Protein AF-A0A3S4J4W9-F1 (afdb_monomer_lite)

Secondary structure (DSSP, 8-state):
-HHHHHHHHS-S-GGGGTT-EE--SSSS--EEGGGTEE--BTTBSS-SHHHHHHHHHHHTT-SS--HHHHHHHHT--EEEETTEEEE-S-HHHHHHHHHTTTT-HHHHHHHHHHHIIIIIHHHHHHHHTTT---HHHHHHHHHHHHHH-SSSSTTSHHHHHHTS---SSHHHHHHHHHHHHTTTTTSTTSS-TTHHHHHHHHHHHHHHHT--S-SS-HHHHHHHH-S---

InterPro domains:
  IPR000400 Glycoside hydrolase, family 46 [PF01374] (2-40)
  IPR000400 Glycoside hydrolase, family 46 [PF01374] (94-215)
  IPR000400 Glycoside hydrolase, family 46 [PIRSF036551] (1-230)
  IPR000400 Glycoside hydrolase, family 46 [PS60000] (8-48)
  IPR023099 Glycoside hydrolase, family 46, N-terminal [G3DSA:3.30.386.10] (1-118)
  IPR023346 Lysozyme-like domain superfamily [SSF53955] (1-230)

Foldseek 3Di:
DQLLCCLVPVGSPLLLFLLPWDDPVLQQDIQGHSLGFGLGGPLGLQTLLLQLLQQLLVLVPDPRGGSVSSCVVLVFDFDDDPNGTGGPDDRVVNSVSSSVCSPPPSSVVSVVVSLCVFAQVLLCVLCVVLVHDFPLSSVLRSSQCSLQNCDDDCSGSVNLLVQQDRDSPPLSSLVSSLVSNCVPCCHSVSHPPPSSVLSSQLSNQCSVVVCRNVPPCPVSSCVSSPDDGD

Radius of gyration: 17.6 Å; chains: 1; bounding box: 46×38×47 Å

Structure (mmCIF, N/CA/C/O backbone):
data_AF-A0A3S4J4W9-F1
#
_entry.id   AF-A0A3S4J4W9-F1
#
loop_
_atom_site.group_PDB
_atom_site.id
_atom_site.type_symbol
_atom_site.label_atom_id
_atom_site.label_alt_id
_atom_site.label_comp_id
_atom_site.label_asym_id
_atom_site.label_entity_id
_atom_site.label_seq_id
_atom_site.pdbx_PDB_ins_code
_atom_site.Cartn_x
_atom_site.Cartn_y
_atom_site.Cartn_z
_atom_site.occupancy
_atom_site.B_iso_or_equiv
_atom_site.auth_seq_id
_atom_site.auth_comp_id
_atom_site.auth_asym_id
_atom_site.auth_atom_id
_atom_site.pdbx_PDB_model_num
ATOM 1 N N . MET A 1 1 ? -9.216 -3.077 -0.789 1.00 97.81 1 MET A N 1
ATOM 2 C CA . MET A 1 1 ? -8.706 -2.287 -1.932 1.00 97.81 1 MET A CA 1
ATOM 3 C C . MET A 1 1 ? -9.451 -0.983 -2.174 1.00 97.81 1 MET A C 1
ATOM 5 O O . MET A 1 1 ? -8.777 0.028 -2.124 1.00 97.81 1 MET A O 1
ATOM 9 N N . LYS A 1 2 ? -10.787 -0.936 -2.352 1.00 98.50 2 LYS A N 1
ATOM 10 C CA . LYS A 1 2 ? -11.533 0.338 -2.555 1.00 98.50 2 LYS A CA 1
ATOM 11 C C . LYS A 1 2 ? -11.109 1.469 -1.587 1.00 98.50 2 LYS A C 1
ATOM 13 O O . LYS A 1 2 ? -10.749 2.551 -2.027 1.00 98.50 2 LYS A O 1
ATOM 18 N N . LEU A 1 3 ? -11.073 1.179 -0.281 1.00 98.56 3 LEU A N 1
ATOM 19 C CA . LEU A 1 3 ? -10.669 2.129 0.772 1.00 98.56 3 LEU A CA 1
ATOM 20 C C . LEU A 1 3 ? -9.207 2.592 0.680 1.00 98.56 3 LEU A C 1
ATOM 22 O O . LEU A 1 3 ? -8.920 3.726 1.038 1.00 98.56 3 LEU A O 1
ATOM 26 N N . VAL A 1 4 ? -8.305 1.720 0.218 1.00 97.50 4 VAL A N 1
ATOM 27 C CA . VAL A 1 4 ? -6.881 2.035 0.007 1.00 97.50 4 VAL A CA 1
ATOM 28 C C . VAL A 1 4 ? -6.716 2.894 -1.241 1.00 97.50 4 VAL A C 1
ATOM 30 O O . VAL A 1 4 ? -5.942 3.832 -1.235 1.00 97.50 4 VAL A O 1
ATOM 33 N N . ASN A 1 5 ? -7.476 2.613 -2.299 1.00 97.62 5 ASN A N 1
ATOM 34 C CA . ASN A 1 5 ? -7.320 3.295 -3.578 1.00 97.62 5 ASN A CA 1
ATOM 35 C C . ASN A 1 5 ? -7.876 4.724 -3.573 1.00 97.62 5 ASN A C 1
ATOM 37 O O . ASN A 1 5 ? -7.350 5.571 -4.284 1.00 97.62 5 ASN A O 1
ATOM 41 N N . LYS A 1 6 ? -8.905 5.012 -2.759 1.00 97.94 6 LYS A N 1
ATOM 42 C CA . LYS A 1 6 ? -9.440 6.375 -2.616 1.00 97.94 6 LYS A CA 1
ATOM 43 C C . LYS A 1 6 ? -8.337 7.395 -2.299 1.00 97.94 6 LYS A C 1
ATOM 45 O O . LYS A 1 6 ? -8.233 8.343 -3.055 1.00 97.94 6 LYS A O 1
ATOM 50 N N . PRO A 1 7 ? -7.522 7.243 -1.243 1.00 95.75 7 PRO A N 1
ATOM 51 C CA . PRO A 1 7 ? -6.454 8.191 -0.925 1.00 95.75 7 PRO A CA 1
ATOM 52 C C . PRO A 1 7 ? -5.224 8.120 -1.840 1.00 95.75 7 PRO A C 1
ATOM 54 O O . PRO A 1 7 ? -4.445 9.062 -1.823 1.00 95.75 7 PRO A O 1
ATOM 57 N N . GLU A 1 8 ? -5.049 7.049 -2.617 1.00 92.31 8 GLU A N 1
ATOM 58 C CA . GLU A 1 8 ? -3.934 6.924 -3.571 1.00 92.31 8 GLU A CA 1
ATOM 59 C C . GLU A 1 8 ? -4.241 7.557 -4.935 1.00 92.31 8 GLU A C 1
ATOM 61 O O . GLU A 1 8 ? -3.336 8.032 -5.605 1.00 92.31 8 GLU A O 1
ATOM 66 N N . GLN A 1 9 ? -5.499 7.497 -5.384 1.00 92.44 9 GLN A N 1
ATOM 67 C CA . GLN A 1 9 ? -5.871 7.719 -6.792 1.00 92.44 9 GLN A CA 1
ATOM 68 C C . GLN A 1 9 ? -7.210 8.454 -6.971 1.00 92.44 9 GLN A C 1
ATOM 70 O O . GLN A 1 9 ? -7.801 8.427 -8.050 1.00 92.44 9 GLN A O 1
ATOM 75 N N . ASP A 1 10 ? -7.767 8.991 -5.885 1.00 95.88 10 ASP A N 1
ATOM 76 C CA . ASP A 1 10 ? -9.100 9.602 -5.820 1.00 95.88 10 ASP A CA 1
ATOM 77 C C . ASP A 1 10 ? -10.230 8.754 -6.444 1.00 95.88 10 ASP A C 1
ATOM 79 O O . ASP A 1 10 ? -11.212 9.249 -6.994 1.00 95.88 10 ASP A O 1
ATOM 83 N N . SER A 1 11 ? -10.101 7.426 -6.374 1.00 96.06 11 SER A N 1
ATOM 84 C CA . SER A 1 11 ? -10.982 6.493 -7.080 1.00 96.06 11 SER A CA 1
ATOM 85 C C . SER A 1 11 ? -11.202 5.206 -6.294 1.00 96.06 11 SER A C 1
ATOM 87 O O . SER A 1 11 ? -10.330 4.750 -5.556 1.00 96.06 11 SER A O 1
ATOM 89 N N . LEU A 1 12 ? -12.360 4.567 -6.476 1.00 97.69 12 LEU A N 1
ATOM 90 C CA . LEU A 1 12 ? -12.638 3.232 -5.925 1.00 97.69 12 LEU A CA 1
ATOM 91 C C . LEU A 1 12 ? -12.336 2.101 -6.922 1.00 97.69 12 LEU A C 1
ATOM 93 O O . LEU A 1 12 ? -12.319 0.929 -6.535 1.00 97.69 12 LEU A O 1
ATOM 97 N N . GLU A 1 13 ? -12.068 2.440 -8.184 1.00 97.31 13 GLU A N 1
ATOM 98 C CA . GLU A 1 13 ? -11.849 1.521 -9.311 1.00 97.31 13 GLU A CA 1
ATOM 99 C C . GLU A 1 13 ? -10.407 0.983 -9.328 1.00 97.31 13 GLU A C 1
ATOM 101 O O . GLU A 1 13 ? -9.686 1.088 -10.319 1.00 97.31 13 GLU A O 1
ATOM 106 N N . TRP A 1 14 ? -9.973 0.408 -8.207 1.00 97.81 14 TRP A N 1
ATOM 107 C CA . TRP A 1 14 ? -8.579 0.032 -7.937 1.00 97.81 14 TRP A CA 1
ATOM 108 C C . TRP A 1 14 ? -7.947 -0.895 -8.991 1.00 97.81 14 TRP A C 1
ATOM 110 O O . TRP A 1 14 ? -6.740 -0.868 -9.213 1.00 97.81 14 TRP A O 1
ATOM 120 N N . THR A 1 15 ? -8.749 -1.687 -9.704 1.00 97.56 15 THR A N 1
ATOM 121 C CA . THR A 1 15 ? -8.267 -2.577 -10.769 1.00 97.56 15 THR A CA 1
ATOM 122 C C . THR A 1 15 ? -7.758 -1.835 -12.007 1.00 97.56 15 THR A C 1
ATOM 124 O O . THR A 1 15 ? -7.144 -2.466 -12.865 1.00 97.56 15 THR A O 1
ATOM 127 N N . LYS A 1 16 ? -7.997 -0.524 -12.140 1.00 97.81 16 LYS A N 1
ATOM 128 C CA . LYS A 1 16 ? -7.483 0.304 -13.249 1.00 97.81 16 LYS A CA 1
ATOM 129 C C . LYS A 1 16 ? -6.041 0.778 -13.045 1.00 97.81 16 LYS A C 1
ATOM 131 O O . LYS A 1 16 ? -5.483 1.378 -13.953 1.00 97.81 16 LYS A O 1
ATOM 136 N N . PHE A 1 17 ? -5.446 0.483 -11.889 1.00 98.12 17 PHE A N 1
ATOM 137 C CA . PHE A 1 17 ? -4.169 1.058 -11.464 1.00 98.12 17 PHE A CA 1
ATOM 138 C C . PHE A 1 17 ? -3.036 0.028 -11.363 1.00 98.12 17 PHE A C 1
ATOM 140 O O . PHE A 1 17 ? -2.025 0.296 -10.729 1.00 98.12 17 PHE A O 1
ATOM 147 N N . TYR A 1 18 ? -3.148 -1.141 -12.003 1.00 98.56 18 TYR A N 1
ATOM 148 C CA . TYR A 1 18 ? -2.018 -2.078 -12.092 1.00 98.56 18 TYR A CA 1
ATOM 149 C C . TYR A 1 18 ? -0.855 -1.491 -12.903 1.00 98.56 18 TYR A C 1
ATOM 151 O O . TYR A 1 18 ? 0.299 -1.713 -12.564 1.00 98.56 18 TYR A O 1
ATOM 159 N N . GLY A 1 19 ? -1.141 -0.744 -13.966 1.00 98.38 19 GLY A N 1
ATOM 160 C CA . GLY A 1 19 ? -0.146 -0.044 -14.783 1.00 98.38 19 GLY A CA 1
ATOM 161 C C . GLY A 1 19 ? 0.089 1.407 -14.360 1.00 98.38 19 GLY A C 1
ATOM 162 O O . GLY A 1 19 ? 0.693 2.152 -15.124 1.00 98.38 19 GLY A O 1
ATOM 163 N N . TYR A 1 20 ? -0.415 1.840 -13.198 1.00 98.44 20 TYR A N 1
ATOM 164 C CA . TYR A 1 20 ? -0.164 3.200 -12.718 1.00 98.44 20 TYR A CA 1
ATOM 165 C C . TYR A 1 20 ? 1.340 3.428 -12.537 1.00 98.44 20 TYR A C 1
ATOM 167 O O . TYR A 1 20 ? 2.039 2.552 -12.023 1.00 98.44 20 TYR A O 1
ATOM 175 N N . CYS A 1 21 ? 1.819 4.589 -12.974 1.00 98.44 21 CYS A N 1
ATOM 176 C CA . CYS A 1 21 ? 3.194 5.036 -12.818 1.00 98.44 21 CYS A CA 1
ATOM 177 C C . CYS A 1 21 ? 3.230 6.557 -12.866 1.00 98.44 21 CYS A C 1
ATOM 179 O O . CYS A 1 21 ? 2.789 7.151 -13.851 1.00 98.44 21 CYS A O 1
ATOM 181 N N . GLU A 1 22 ? 3.799 7.175 -11.839 1.00 97.38 22 GLU A N 1
ATOM 182 C CA . GLU A 1 22 ? 4.005 8.618 -11.797 1.00 97.38 22 GLU A CA 1
ATOM 183 C C . GLU A 1 22 ? 5.190 8.960 -10.894 1.00 97.38 22 GLU A C 1
ATOM 185 O O . GLU A 1 22 ? 5.431 8.287 -9.897 1.00 97.38 22 GLU A O 1
ATOM 190 N N . ASN A 1 23 ? 5.938 10.013 -11.221 1.00 95.56 23 ASN A N 1
ATOM 191 C CA . ASN A 1 23 ? 6.816 10.657 -10.249 1.00 95.56 23 ASN A CA 1
ATOM 192 C C . ASN A 1 23 ? 6.059 11.841 -9.648 1.00 95.56 23 ASN A C 1
ATOM 194 O O . ASN A 1 23 ? 5.954 12.890 -10.281 1.00 95.56 23 ASN A O 1
ATOM 198 N N . ILE A 1 24 ? 5.547 11.657 -8.434 1.00 91.12 24 ILE A N 1
ATOM 199 C CA . ILE A 1 24 ? 4.666 12.618 -7.756 1.00 91.12 24 ILE A CA 1
ATOM 200 C C . ILE A 1 24 ? 5.429 13.730 -7.011 1.00 91.12 24 ILE A C 1
ATOM 202 O O . ILE A 1 24 ? 4.836 14.504 -6.266 1.00 91.12 24 ILE A O 1
ATOM 206 N N . GLY A 1 25 ? 6.754 13.822 -7.182 1.00 88.81 25 GLY A N 1
ATOM 207 C CA . GLY A 1 25 ? 7.571 14.882 -6.577 1.00 88.81 25 GLY A CA 1
ATOM 208 C C . GLY A 1 25 ? 7.838 14.724 -5.074 1.00 88.81 25 GLY A C 1
ATOM 209 O O . GLY A 1 25 ? 8.394 15.629 -4.455 1.00 88.81 25 GLY A O 1
ATOM 210 N N . ASP A 1 26 ? 7.517 13.570 -4.491 1.00 87.25 26 ASP A N 1
ATOM 211 C CA . ASP A 1 26 ? 7.655 13.267 -3.058 1.00 87.25 26 ASP A CA 1
ATOM 212 C C . ASP A 1 26 ? 9.052 12.751 -2.657 1.00 87.25 26 ASP A C 1
ATOM 214 O O . ASP A 1 26 ? 9.274 12.333 -1.520 1.00 87.25 26 ASP A O 1
ATOM 218 N N . LYS A 1 27 ? 10.005 12.775 -3.600 1.00 91.56 27 LYS A N 1
ATOM 219 C CA . LYS A 1 27 ? 11.391 12.296 -3.447 1.00 91.56 27 LYS A CA 1
ATOM 220 C C . LYS A 1 27 ? 11.503 10.791 -3.151 1.00 91.56 27 LYS A C 1
ATOM 222 O O . LYS A 1 27 ? 12.520 10.369 -2.595 1.00 91.56 27 LYS A O 1
ATOM 227 N N . ARG A 1 28 ? 10.518 9.981 -3.558 1.00 93.56 28 ARG A N 1
ATOM 228 C CA . ARG A 1 28 ? 10.568 8.502 -3.527 1.00 93.56 28 ARG A CA 1
ATOM 229 C C . ARG A 1 28 ? 10.785 7.870 -4.907 1.00 93.56 28 ARG A C 1
ATOM 231 O O . ARG A 1 28 ? 10.762 6.651 -5.054 1.00 93.56 28 ARG A O 1
ATOM 238 N N . GLY A 1 29 ? 11.045 8.694 -5.922 1.00 95.75 29 GLY A N 1
ATOM 239 C CA . GLY A 1 29 ? 11.226 8.247 -7.301 1.00 95.75 29 GLY A CA 1
ATOM 240 C C . GLY A 1 29 ? 9.885 8.112 -8.019 1.00 95.75 29 GLY A C 1
ATOM 241 O O . GLY A 1 29 ? 9.083 9.039 -7.978 1.00 95.75 29 GLY A O 1
ATOM 242 N N . TYR A 1 30 ? 9.666 6.997 -8.714 1.00 98.12 30 TYR A N 1
ATOM 243 C CA . TYR A 1 30 ? 8.371 6.689 -9.325 1.00 98.12 30 TYR A CA 1
ATOM 244 C C . TYR A 1 30 ? 7.524 5.840 -8.387 1.00 98.12 30 TYR A C 1
ATOM 246 O O . TYR A 1 30 ? 8.035 4.867 -7.837 1.00 98.12 30 TYR A O 1
ATOM 254 N N . THR A 1 31 ? 6.242 6.171 -8.297 1.00 97.25 31 THR A N 1
ATOM 255 C CA . THR A 1 31 ? 5.187 5.442 -7.591 1.00 97.25 31 THR A CA 1
ATOM 256 C C . THR A 1 31 ? 4.418 4.586 -8.591 1.00 97.25 31 THR A C 1
ATOM 258 O O . THR A 1 31 ? 3.951 5.096 -9.610 1.00 97.25 31 THR A O 1
ATOM 261 N N . ILE A 1 32 ? 4.302 3.284 -8.326 1.00 98.38 32 ILE A N 1
ATOM 262 C CA . ILE A 1 32 ? 3.843 2.276 -9.286 1.00 98.38 32 ILE A CA 1
ATOM 263 C C . ILE A 1 32 ? 2.737 1.401 -8.683 1.00 98.38 32 ILE A C 1
ATOM 265 O O . ILE A 1 32 ? 2.868 0.853 -7.589 1.00 98.38 32 ILE A O 1
ATOM 269 N N . GLY A 1 33 ? 1.677 1.164 -9.452 1.00 97.62 33 GLY A N 1
ATOM 270 C CA . GLY A 1 33 ? 0.716 0.105 -9.149 1.00 97.62 33 GLY A CA 1
ATOM 271 C C . GLY A 1 33 ? -0.285 0.397 -8.023 1.00 97.62 33 GLY A C 1
ATOM 272 O O . GLY A 1 33 ? -0.415 1.511 -7.526 1.00 97.62 33 GLY 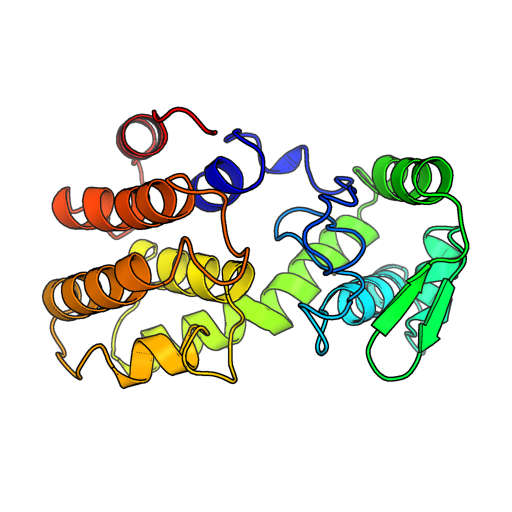A O 1
ATOM 273 N N . ILE A 1 34 ? -0.990 -0.655 -7.592 1.00 96.69 34 ILE A N 1
ATOM 274 C CA . ILE A 1 34 ? -2.153 -0.587 -6.680 1.00 96.69 34 ILE A CA 1
ATOM 275 C C . ILE A 1 34 ? -1.821 -0.322 -5.202 1.00 96.69 34 ILE A C 1
ATOM 277 O O . ILE A 1 34 ? -2.737 -0.185 -4.390 1.00 96.69 34 ILE A O 1
ATOM 281 N N . PHE A 1 35 ? -0.541 -0.342 -4.834 1.00 95.12 35 PHE A N 1
ATOM 282 C CA . PHE A 1 35 ? -0.069 -0.067 -3.472 1.00 95.12 35 PHE A CA 1
ATOM 283 C C . PHE A 1 35 ? 1.030 1.000 -3.434 1.00 95.12 35 PHE A C 1
ATOM 285 O O . PHE A 1 35 ? 1.618 1.203 -2.380 1.00 95.12 35 PHE A O 1
ATOM 292 N N . GLY A 1 36 ? 1.288 1.667 -4.565 1.00 95.00 36 GLY A N 1
ATOM 293 C CA . GLY A 1 36 ? 2.246 2.764 -4.643 1.00 95.00 36 GLY A CA 1
ATOM 294 C C . GLY A 1 36 ? 3.704 2.341 -4.469 1.00 95.00 36 GLY A C 1
ATOM 295 O O . GLY A 1 36 ? 4.449 3.039 -3.793 1.00 95.00 36 GLY A O 1
ATOM 296 N N . ALA A 1 37 ? 4.115 1.228 -5.086 1.00 96.81 37 ALA A N 1
ATOM 297 C CA . ALA A 1 37 ? 5.495 0.758 -5.023 1.00 96.81 37 ALA A CA 1
ATOM 298 C C . ALA A 1 37 ? 6.461 1.836 -5.528 1.00 96.81 37 ALA A C 1
ATOM 300 O O . ALA A 1 37 ? 6.266 2.375 -6.619 1.00 96.81 37 ALA A O 1
ATOM 301 N N . THR A 1 38 ? 7.516 2.125 -4.786 1.00 97.25 38 THR A N 1
ATOM 302 C CA . THR A 1 38 ? 8.451 3.209 -5.083 1.00 97.25 38 THR A CA 1
ATOM 303 C C . THR A 1 38 ? 9.732 2.669 -5.713 1.00 97.25 38 THR A C 1
ATOM 305 O O . THR A 1 38 ? 10.196 1.569 -5.414 1.00 97.25 38 THR A O 1
ATOM 308 N N . THR A 1 39 ? 10.373 3.436 -6.594 1.00 98.06 39 THR A N 1
ATOM 309 C CA . THR A 1 39 ? 11.732 3.092 -7.065 1.00 98.06 39 THR A CA 1
ATOM 310 C C . THR A 1 39 ? 12.823 3.520 -6.076 1.00 98.06 39 THR A C 1
ATOM 312 O O . THR A 1 39 ? 13.962 3.060 -6.177 1.00 98.06 39 THR A O 1
ATOM 315 N N . GLY A 1 40 ? 12.481 4.375 -5.113 1.00 95.06 40 GLY A N 1
ATOM 316 C CA . GLY A 1 40 ? 13.351 4.874 -4.055 1.00 95.06 40 GLY A CA 1
ATOM 317 C C . GLY A 1 40 ? 13.920 6.262 -4.320 1.00 95.06 40 GLY A C 1
ATOM 318 O O . GLY A 1 40 ? 14.014 6.733 -5.458 1.00 95.06 40 GLY A O 1
ATOM 319 N N . GLY A 1 41 ? 14.328 6.911 -3.234 1.00 91.94 41 GLY A N 1
ATOM 320 C CA . GLY A 1 41 ? 14.901 8.253 -3.216 1.00 91.94 41 GLY A CA 1
ATOM 321 C C . GLY A 1 41 ? 15.206 8.713 -1.784 1.00 91.94 41 GLY A C 1
ATOM 322 O O . GLY A 1 41 ? 15.144 7.908 -0.861 1.00 91.94 41 GLY A O 1
ATOM 323 N N . PRO A 1 42 ? 15.536 9.996 -1.560 1.00 88.75 42 PRO A N 1
ATOM 324 C CA . PRO A 1 42 ? 15.853 10.510 -0.223 1.00 88.75 42 PRO A CA 1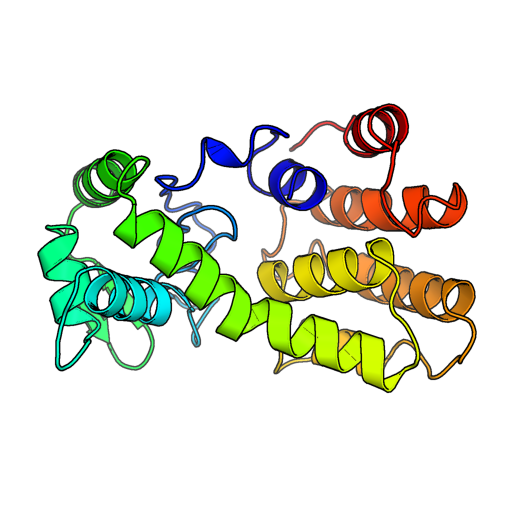
ATOM 325 C C . PRO A 1 42 ? 14.756 10.305 0.834 1.00 88.75 42 PRO A C 1
ATOM 327 O O . PRO A 1 42 ? 15.067 10.213 2.015 1.00 88.75 42 PRO A O 1
ATOM 330 N N . ASN A 1 43 ? 13.486 10.234 0.420 1.00 86.19 43 ASN A N 1
ATOM 331 C CA . ASN A 1 43 ? 12.351 9.994 1.319 1.00 86.19 43 ASN A CA 1
ATOM 332 C C . ASN A 1 43 ? 11.941 8.507 1.387 1.00 86.19 43 ASN A C 1
ATOM 334 O O . ASN A 1 43 ? 10.941 8.178 2.027 1.00 86.19 43 ASN A O 1
ATOM 338 N N . ASP A 1 44 ? 12.688 7.623 0.713 1.00 87.94 44 ASP A N 1
ATOM 339 C CA . ASP A 1 44 ? 12.526 6.170 0.759 1.00 87.94 44 ASP A CA 1
ATOM 340 C C . ASP A 1 44 ? 13.821 5.444 0.340 1.00 87.94 44 ASP A C 1
ATOM 342 O O . ASP A 1 44 ? 14.067 5.148 -0.835 1.00 87.94 44 ASP A O 1
ATOM 346 N N . GLU A 1 45 ? 14.670 5.167 1.330 1.00 88.25 45 GLU A N 1
ATOM 347 C CA . GLU A 1 45 ? 15.941 4.455 1.147 1.00 88.25 45 GLU A CA 1
ATOM 348 C C . GLU A 1 45 ? 15.790 2.922 1.181 1.00 88.25 45 GLU A C 1
ATOM 350 O O . GLU A 1 45 ? 16.774 2.190 1.020 1.00 88.25 45 GLU A O 1
ATOM 355 N N . GLY A 1 46 ? 14.576 2.418 1.416 1.00 89.50 46 GLY A N 1
ATOM 356 C CA . GLY A 1 46 ? 14.252 0.995 1.456 1.00 89.50 46 GLY A CA 1
ATOM 357 C C . GLY A 1 46 ? 13.069 0.648 0.554 1.00 89.50 46 GLY A C 1
ATOM 358 O O . GLY A 1 46 ? 12.144 0.005 1.052 1.00 89.50 46 GLY A O 1
ATOM 359 N N . PRO A 1 47 ? 13.104 1.040 -0.734 1.00 94.50 47 PRO A N 1
ATOM 360 C CA . PRO A 1 47 ? 11.951 0.952 -1.612 1.00 94.50 47 PRO A CA 1
ATOM 361 C C . PRO A 1 47 ? 11.564 -0.491 -1.922 1.00 94.50 47 PRO A C 1
ATOM 363 O O . PRO A 1 47 ? 12.381 -1.421 -1.912 1.00 94.50 47 PRO A O 1
ATOM 366 N N . ASP A 1 48 ? 10.308 -0.667 -2.289 1.00 96.31 48 ASP A N 1
ATOM 367 C CA . ASP A 1 48 ? 9.672 -1.942 -2.605 1.00 96.31 48 ASP A CA 1
ATOM 368 C C . ASP A 1 48 ? 9.555 -2.212 -4.119 1.00 96.31 48 ASP A C 1
ATOM 370 O O . ASP A 1 48 ? 9.463 -3.375 -4.529 1.00 96.31 48 ASP A O 1
ATOM 374 N N . GLY A 1 49 ? 9.686 -1.193 -4.974 1.00 97.56 49 GLY A N 1
ATOM 375 C CA . GLY A 1 49 ? 9.759 -1.327 -6.434 1.00 97.56 49 GLY A CA 1
ATOM 376 C C . GLY A 1 49 ? 10.833 -2.304 -6.943 1.00 97.56 49 GLY A C 1
ATOM 377 O O . GLY A 1 49 ? 10.529 -3.097 -7.838 1.00 97.56 49 GLY A O 1
ATOM 378 N N . PRO A 1 50 ? 12.061 -2.360 -6.383 1.00 98.25 50 PRO A N 1
ATOM 379 C CA . PRO A 1 50 ? 13.023 -3.408 -6.731 1.00 98.25 50 PRO A CA 1
ATOM 380 C C . PRO A 1 50 ? 12.461 -4.823 -6.523 1.00 98.25 50 PRO A C 1
ATOM 382 O O . PRO A 1 50 ? 12.642 -5.703 -7.368 1.00 98.25 50 PRO A O 1
ATOM 385 N N . THR A 1 51 ? 11.735 -5.042 -5.423 1.00 98.25 51 THR A N 1
ATOM 386 C CA . THR A 1 51 ? 11.080 -6.327 -5.149 1.00 98.25 51 THR A CA 1
ATOM 387 C C . THR A 1 51 ? 10.000 -6.607 -6.189 1.00 98.25 51 THR A C 1
ATOM 389 O O . THR A 1 51 ? 9.972 -7.713 -6.721 1.00 98.25 51 THR A O 1
ATOM 392 N N . LEU A 1 52 ? 9.190 -5.609 -6.559 1.00 98.75 52 LEU A N 1
ATOM 393 C CA . LEU A 1 52 ? 8.178 -5.739 -7.614 1.00 98.75 52 LEU A CA 1
A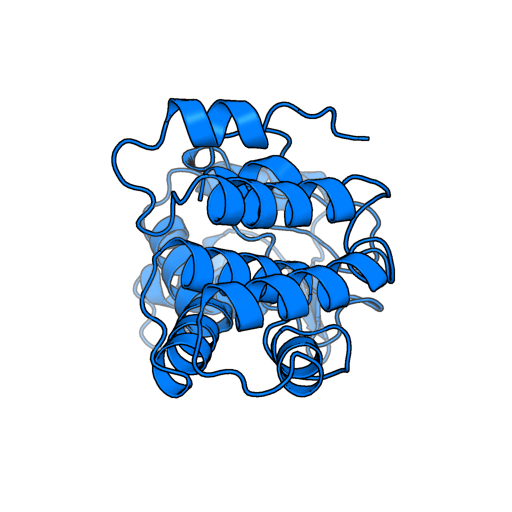TOM 394 C C . LEU A 1 52 ? 8.773 -6.204 -8.948 1.00 98.75 52 LEU A C 1
ATOM 396 O O . LEU A 1 52 ? 8.274 -7.161 -9.541 1.00 98.75 52 LEU A O 1
ATOM 400 N N . PHE A 1 53 ? 9.872 -5.600 -9.406 1.00 98.75 53 PHE A N 1
ATOM 401 C CA . PHE A 1 53 ? 10.517 -6.039 -10.648 1.00 98.75 53 PHE A CA 1
ATOM 402 C C . PHE A 1 53 ? 11.087 -7.458 -10.539 1.00 98.75 53 PHE A C 1
ATOM 404 O O . PHE A 1 53 ? 10.939 -8.247 -11.472 1.00 98.75 53 PHE A O 1
ATOM 411 N N . LYS A 1 54 ? 11.680 -7.827 -9.398 1.00 98.69 54 LYS A N 1
ATOM 412 C CA . LYS A 1 54 ? 12.154 -9.201 -9.180 1.00 98.69 54 LYS A CA 1
ATOM 413 C C . LYS A 1 54 ? 11.003 -10.217 -9.199 1.00 98.69 54 LYS A C 1
ATOM 415 O O . LYS A 1 54 ? 11.140 -11.281 -9.799 1.00 98.69 54 LYS A O 1
ATOM 420 N N . GLU A 1 55 ? 9.871 -9.894 -8.576 1.00 98.69 55 GLU A N 1
ATOM 421 C CA . GLU A 1 55 ? 8.668 -10.736 -8.603 1.00 98.69 55 GLU A CA 1
ATOM 422 C C . GLU A 1 55 ? 8.052 -10.800 -10.005 1.00 98.69 55 GLU A C 1
ATOM 424 O O . GLU A 1 55 ? 7.531 -11.845 -10.392 1.00 98.69 55 GLU A O 1
ATOM 429 N N . PHE A 1 56 ? 8.156 -9.735 -10.804 1.00 98.88 56 PHE A N 1
ATOM 430 C CA . PHE A 1 56 ? 7.713 -9.755 -12.198 1.00 98.88 56 PHE A CA 1
ATOM 431 C C . PHE A 1 56 ? 8.565 -10.681 -13.063 1.00 98.88 56 PHE A C 1
ATOM 433 O O . PHE A 1 56 ? 8.021 -11.432 -13.876 1.00 98.88 56 PHE A O 1
ATOM 440 N N . ASP A 1 57 ? 9.881 -10.695 -12.851 1.00 98.81 57 ASP A N 1
ATOM 441 C CA . ASP A 1 57 ? 10.774 -11.657 -13.499 1.00 98.81 57 ASP A CA 1
ATOM 442 C C . ASP A 1 57 ? 10.395 -13.103 -13.139 1.00 98.81 57 ASP A C 1
ATOM 444 O O . ASP A 1 57 ? 10.262 -13.956 -14.021 1.00 98.81 57 ASP A O 1
ATOM 448 N N . ALA A 1 58 ? 10.134 -13.357 -11.850 1.00 98.69 58 ALA A N 1
ATOM 449 C CA . ALA A 1 58 ? 9.710 -14.662 -11.343 1.00 98.69 58 ALA A CA 1
ATOM 450 C C . ALA A 1 58 ? 8.372 -15.112 -11.945 1.00 98.69 58 ALA A C 1
ATOM 452 O O . ALA A 1 58 ? 8.280 -16.198 -12.515 1.00 98.69 58 ALA A O 1
ATOM 453 N N . SER A 1 59 ? 7.359 -14.247 -11.881 1.00 98.62 59 SER A N 1
ATOM 454 C CA . SER A 1 59 ? 6.001 -14.518 -12.378 1.00 98.62 59 SER A CA 1
ATOM 455 C C . SER A 1 59 ? 5.969 -14.690 -13.901 1.00 98.62 59 SER A C 1
ATOM 457 O O . SER A 1 59 ? 5.067 -15.314 -14.450 1.00 98.62 59 SER A O 1
ATOM 459 N N . SER A 1 60 ? 6.986 -14.174 -14.596 1.00 98.50 60 SER A N 1
ATOM 460 C CA . SER A 1 60 ? 7.192 -14.363 -16.035 1.00 98.50 60 SER A CA 1
ATOM 461 C C . SER A 1 60 ? 8.001 -15.622 -16.386 1.00 98.50 60 SER A C 1
ATOM 463 O O . SER A 1 60 ? 8.397 -15.794 -17.543 1.00 98.50 60 SER A O 1
ATOM 465 N N . GLY A 1 61 ? 8.283 -16.489 -15.409 1.00 98.25 61 GLY A N 1
ATOM 466 C CA . GLY A 1 61 ? 8.916 -17.793 -15.613 1.00 98.25 61 GLY A CA 1
ATOM 467 C C . GLY A 1 61 ? 10.446 -17.800 -15.562 1.00 98.25 61 GLY A C 1
ATOM 468 O O . GLY A 1 61 ? 11.060 -18.719 -16.103 1.00 98.25 61 GLY A O 1
ATOM 469 N N . ALA A 1 62 ? 11.095 -16.798 -14.958 1.00 98.38 62 ALA A N 1
ATOM 470 C CA . ALA A 1 62 ? 12.542 -16.851 -14.747 1.00 98.38 62 ALA A CA 1
ATOM 471 C C . ALA A 1 62 ? 12.932 -17.973 -13.770 1.00 98.38 62 ALA A C 1
ATOM 473 O O . ALA A 1 62 ? 12.396 -18.061 -12.668 1.00 98.38 62 ALA A O 1
ATOM 474 N N . SER A 1 63 ? 13.928 -18.784 -14.135 1.00 97.38 63 SER A N 1
ATOM 475 C CA . SER A 1 63 ? 14.505 -19.798 -13.240 1.00 97.38 63 SER A CA 1
ATOM 476 C C . SER A 1 63 ? 15.351 -19.189 -12.117 1.00 97.38 63 SER A C 1
ATOM 478 O O . SER A 1 63 ? 15.420 -19.748 -11.026 1.00 97.38 63 SER A O 1
ATOM 480 N N . ASN A 1 64 ? 15.973 -18.033 -12.370 1.00 97.94 64 ASN A N 1
ATOM 481 C CA . ASN A 1 64 ? 16.708 -17.250 -11.380 1.00 97.94 64 ASN A CA 1
ATOM 482 C C . ASN A 1 64 ? 16.260 -15.776 -11.430 1.00 97.94 64 ASN A C 1
ATOM 484 O O . ASN A 1 64 ? 16.886 -14.971 -12.125 1.00 97.94 64 ASN A O 1
ATOM 488 N N . PRO A 1 65 ? 15.157 -15.426 -10.743 1.00 98.56 65 PRO A N 1
ATOM 489 C CA . PRO A 1 65 ? 14.565 -14.097 -10.823 1.00 98.56 65 PRO A CA 1
ATOM 490 C C . PRO A 1 65 ? 15.482 -12.991 -10.299 1.00 98.56 65 PRO A C 1
ATOM 492 O O . PRO A 1 65 ? 16.058 -13.088 -9.209 1.00 98.56 65 PRO A O 1
ATOM 495 N N . SER A 1 66 ? 15.557 -11.891 -11.038 1.00 98.50 66 SER A N 1
ATOM 496 C CA . SER A 1 66 ? 16.402 -10.740 -10.733 1.00 98.50 66 SER A CA 1
ATOM 497 C C . SER A 1 66 ? 15.691 -9.420 -11.031 1.00 98.50 66 SER A C 1
ATOM 499 O O . SER A 1 66 ? 14.777 -9.351 -11.849 1.00 98.50 66 SER A O 1
ATOM 501 N N . ILE A 1 67 ? 16.147 -8.341 -10.390 1.00 98.50 67 ILE A N 1
ATOM 502 C CA . ILE A 1 67 ? 15.632 -6.987 -10.651 1.00 98.50 67 ILE A CA 1
ATOM 503 C C . ILE A 1 67 ? 15.888 -6.615 -12.117 1.00 98.50 67 ILE A C 1
ATOM 505 O O . ILE A 1 67 ? 14.976 -6.188 -12.817 1.00 98.50 67 ILE A O 1
ATOM 509 N N . THR A 1 68 ? 17.110 -6.849 -12.607 1.00 98.38 68 THR A N 1
ATOM 510 C CA . THR A 1 68 ? 17.501 -6.579 -13.997 1.00 98.38 68 THR A CA 1
ATOM 511 C C . THR A 1 68 ? 16.663 -7.366 -15.004 1.00 98.38 68 THR A C 1
ATOM 513 O O . THR A 1 68 ? 16.242 -6.800 -16.010 1.00 98.38 68 THR A O 1
ATOM 516 N N . GLY A 1 69 ? 16.380 -8.645 -14.736 1.00 98.56 69 GLY A N 1
ATOM 517 C CA . GLY A 1 69 ? 15.492 -9.452 -15.577 1.00 98.56 69 GLY A CA 1
ATOM 518 C C . GLY A 1 69 ? 14.074 -8.881 -15.622 1.00 98.56 69 GLY A C 1
ATOM 519 O O . GLY A 1 69 ? 13.502 -8.742 -16.701 1.00 98.56 69 GLY A O 1
ATOM 520 N N . GLY A 1 70 ? 13.548 -8.435 -14.480 1.00 98.69 70 GLY A N 1
ATOM 521 C CA . GLY A 1 70 ? 12.252 -7.758 -14.393 1.00 98.69 70 GLY A CA 1
ATOM 522 C C . GLY A 1 70 ? 12.183 -6.471 -15.211 1.00 98.69 70 GLY A C 1
ATOM 523 O O . GLY A 1 70 ? 11.231 -6.270 -15.967 1.00 98.69 70 GLY A O 1
ATOM 524 N N . LEU A 1 71 ? 13.215 -5.626 -15.112 1.00 98.81 71 LEU A N 1
ATOM 525 C CA . LEU A 1 71 ? 13.342 -4.409 -15.922 1.00 98.81 71 LEU A CA 1
ATOM 526 C C . LEU A 1 71 ? 13.363 -4.740 -17.419 1.00 98.81 71 LEU A C 1
ATOM 528 O O . LEU A 1 71 ? 12.615 -4.144 -18.193 1.00 98.81 71 LEU A O 1
ATOM 532 N N . ALA A 1 72 ? 14.147 -5.746 -17.819 1.00 98.69 72 ALA A N 1
ATOM 533 C CA . ALA A 1 72 ? 14.231 -6.187 -19.209 1.00 98.69 72 ALA A CA 1
ATOM 534 C C . ALA A 1 72 ? 12.879 -6.688 -19.745 1.00 98.69 72 ALA A C 1
ATOM 536 O O . ALA A 1 72 ? 12.502 -6.347 -20.865 1.00 98.69 72 ALA A O 1
ATOM 537 N N . ARG A 1 73 ? 12.103 -7.431 -18.942 1.00 98.50 73 ARG A N 1
ATOM 538 C CA . ARG A 1 73 ? 10.750 -7.885 -19.322 1.00 98.50 73 ARG A CA 1
ATOM 539 C C . ARG A 1 73 ? 9.743 -6.754 -19.444 1.00 98.50 73 ARG A C 1
ATOM 541 O O . ARG A 1 73 ? 8.885 -6.801 -20.320 1.00 98.50 73 ARG A O 1
ATOM 548 N N . ALA A 1 74 ? 9.851 -5.742 -18.588 1.00 98.44 74 ALA A N 1
ATOM 549 C CA . ALA A 1 74 ? 9.071 -4.513 -18.708 1.00 98.44 74 ALA A CA 1
ATOM 550 C C . ALA A 1 74 ? 9.577 -3.621 -19.863 1.00 98.44 74 ALA A C 1
ATOM 552 O O . ALA A 1 74 ? 8.920 -2.653 -20.244 1.00 98.44 74 ALA A O 1
ATOM 553 N N . GLY A 1 75 ? 10.736 -3.951 -20.442 1.00 98.44 75 GLY A N 1
ATOM 554 C CA . GLY A 1 75 ? 11.382 -3.201 -21.510 1.00 98.44 75 GLY A CA 1
ATOM 555 C C . GLY A 1 75 ? 11.910 -1.840 -21.061 1.00 98.44 75 GLY A C 1
ATOM 556 O O . GLY A 1 75 ? 12.028 -0.955 -21.908 1.00 98.44 75 GLY A O 1
ATOM 557 N N . VAL A 1 76 ? 12.164 -1.651 -19.765 1.00 98.44 76 VAL A N 1
ATOM 558 C CA . VAL A 1 76 ? 12.634 -0.396 -19.156 1.00 98.44 76 VAL A CA 1
ATOM 559 C C . VAL A 1 76 ? 14.118 -0.481 -18.796 1.00 98.44 76 VAL A C 1
ATOM 561 O O . VAL A 1 76 ? 14.650 -1.567 -18.559 1.00 98.44 76 VAL A O 1
ATOM 564 N N . HIS A 1 77 ? 14.784 0.669 -18.706 1.00 98.38 77 HIS A N 1
ATOM 565 C CA . HIS A 1 77 ? 16.207 0.766 -18.388 1.00 98.38 77 HIS A CA 1
ATOM 566 C C . HIS A 1 77 ? 16.443 1.438 -17.038 1.00 98.38 77 HIS A C 1
ATOM 568 O O . HIS A 1 77 ? 15.997 2.557 -16.770 1.00 98.38 77 HIS A O 1
ATOM 574 N N . GLY A 1 78 ? 17.223 0.769 -16.197 1.00 97.38 78 GLY A N 1
ATOM 575 C CA . GLY A 1 78 ? 17.640 1.265 -14.897 1.00 97.38 78 GLY A CA 1
ATOM 576 C C . GLY A 1 78 ? 18.619 0.312 -14.227 1.00 97.38 78 GLY A C 1
ATOM 577 O O . GLY A 1 78 ? 18.885 -0.783 -14.724 1.00 97.38 78 GLY A O 1
ATOM 578 N N . SER A 1 79 ? 19.170 0.736 -13.099 1.00 97.25 79 SER A N 1
ATOM 579 C CA . SER A 1 79 ? 20.088 -0.079 -12.307 1.00 97.25 79 SER A CA 1
ATOM 580 C C . SER A 1 79 ? 19.987 0.253 -10.825 1.00 97.25 79 SER A C 1
ATOM 582 O O . SER A 1 79 ? 19.591 1.352 -10.433 1.00 97.25 79 SER A O 1
ATOM 584 N N . MET A 1 80 ? 20.339 -0.720 -9.986 1.00 98.00 80 MET A N 1
ATOM 585 C CA . MET A 1 80 ? 20.411 -0.506 -8.545 1.00 98.00 80 MET A CA 1
ATOM 586 C C . MET A 1 80 ? 21.607 0.387 -8.199 1.00 98.00 80 MET A C 1
ATOM 588 O O . MET A 1 80 ? 22.735 0.114 -8.608 1.00 98.00 80 MET A O 1
ATOM 592 N N . GLN A 1 81 ? 21.365 1.425 -7.403 1.00 96.00 81 GLN A N 1
ATOM 593 C CA . GLN A 1 81 ? 22.372 2.247 -6.738 1.00 96.00 81 GLN A CA 1
ATOM 594 C C . GLN A 1 81 ? 22.189 2.089 -5.228 1.00 96.00 81 GLN A C 1
ATOM 596 O O . GLN A 1 81 ? 21.325 2.714 -4.611 1.00 96.00 81 GLN A O 1
ATOM 601 N N . GLY A 1 82 ? 22.958 1.173 -4.636 1.00 95.62 82 GLY A N 1
ATOM 602 C CA . GLY A 1 82 ? 22.673 0.691 -3.287 1.00 95.62 82 GLY A CA 1
ATOM 603 C C . GLY A 1 82 ? 21.304 0.006 -3.250 1.00 95.62 82 GLY A C 1
ATOM 604 O O . GLY A 1 82 ? 21.092 -0.988 -3.941 1.00 95.62 82 GLY A O 1
ATOM 605 N N . LYS A 1 83 ? 20.377 0.550 -2.456 1.00 95.25 83 LYS A N 1
ATOM 606 C CA . LYS A 1 83 ? 18.997 0.049 -2.328 1.00 95.25 83 LYS A CA 1
ATOM 607 C C . LYS A 1 83 ? 18.001 0.720 -3.278 1.00 95.25 83 LYS A C 1
ATOM 609 O O . LYS A 1 83 ? 16.890 0.225 -3.421 1.00 95.25 83 LYS A O 1
ATOM 614 N N . ILE A 1 84 ? 18.388 1.817 -3.926 1.00 97.38 84 ILE A N 1
ATOM 615 C CA . ILE A 1 84 ? 17.510 2.602 -4.798 1.00 97.38 84 ILE A CA 1
ATOM 616 C C . ILE A 1 84 ? 17.604 2.071 -6.227 1.00 97.38 84 ILE A C 1
ATOM 618 O O . ILE A 1 84 ? 18.700 1.830 -6.733 1.00 97.38 84 ILE A O 1
ATOM 622 N N . LEU A 1 85 ? 16.466 1.921 -6.901 1.00 98.12 85 LEU A N 1
ATOM 623 C CA . LEU A 1 85 ? 16.403 1.597 -8.320 1.00 98.12 85 LEU A CA 1
ATOM 624 C C . LEU A 1 85 ? 16.406 2.890 -9.142 1.00 98.12 85 LEU A C 1
ATOM 626 O O . LEU A 1 85 ? 15.396 3.579 -9.268 1.00 98.12 85 LEU A O 1
ATOM 630 N N . LYS A 1 86 ? 17.555 3.222 -9.732 1.00 97.62 86 LYS A N 1
ATOM 631 C CA . LYS A 1 86 ? 17.690 4.412 -10.570 1.00 97.62 86 LYS A CA 1
ATOM 632 C C . LYS A 1 86 ? 17.243 4.117 -11.998 1.00 97.62 86 LYS A C 1
ATOM 634 O O . LYS A 1 86 ? 17.930 3.417 -12.744 1.00 97.62 86 LYS A O 1
ATOM 639 N N . ILE A 1 87 ? 16.114 4.697 -12.387 1.00 98.19 87 ILE A N 1
ATOM 640 C CA . ILE A 1 87 ? 15.599 4.644 -13.758 1.00 98.19 87 ILE A CA 1
ATOM 641 C C . ILE A 1 87 ? 16.400 5.599 -14.650 1.00 98.19 87 ILE A C 1
ATOM 643 O O . ILE A 1 87 ? 16.658 6.742 -14.275 1.00 98.19 87 ILE A O 1
ATOM 647 N N . SER A 1 88 ? 16.823 5.104 -15.814 1.00 97.75 88 SER A N 1
ATOM 648 C CA . SER A 1 88 ? 17.588 5.864 -16.816 1.00 97.75 88 SER A CA 1
ATOM 649 C C . SER A 1 88 ? 16.726 6.326 -17.994 1.00 97.75 88 SER A C 1
ATOM 651 O O . SER A 1 88 ? 17.095 7.274 -18.683 1.00 97.75 88 SER A O 1
ATOM 653 N N . ASP A 1 89 ? 15.577 5.680 -18.219 1.00 97.94 89 ASP A N 1
ATOM 654 C CA . ASP A 1 89 ? 14.569 6.160 -19.164 1.00 97.94 89 ASP A CA 1
ATOM 655 C C . ASP A 1 89 ? 13.988 7.514 -18.717 1.00 97.94 89 ASP A C 1
ATOM 657 O O . ASP A 1 89 ? 13.893 7.818 -17.525 1.00 97.94 89 ASP A O 1
ATOM 661 N N . SER A 1 90 ? 13.529 8.320 -19.681 1.00 98.00 90 SER A N 1
ATOM 662 C CA . SER A 1 90 ? 12.702 9.490 -19.359 1.00 98.00 90 SER A CA 1
ATOM 663 C C . SER A 1 90 ? 11.404 9.066 -18.659 1.00 98.00 90 SER A C 1
ATOM 665 O O . SER A 1 90 ? 10.883 7.983 -18.933 1.00 98.00 90 SER A O 1
ATOM 667 N N . ALA A 1 91 ? 10.836 9.944 -17.826 1.00 97.31 91 ALA A N 1
ATOM 668 C CA . ALA A 1 91 ? 9.594 9.671 -17.096 1.00 97.31 91 ALA A CA 1
ATOM 669 C C . ALA A 1 91 ? 8.459 9.192 -18.003 1.00 97.31 91 ALA A C 1
ATOM 671 O O . ALA A 1 91 ? 7.800 8.201 -17.701 1.00 97.31 91 ALA A O 1
ATOM 672 N N . LYS A 1 92 ? 8.290 9.844 -19.161 1.00 97.88 92 LYS A N 1
ATOM 673 C CA . LYS A 1 92 ? 7.283 9.450 -20.145 1.00 97.88 92 LYS A CA 1
ATOM 674 C C . LYS A 1 92 ? 7.523 8.027 -20.656 1.00 97.88 92 LYS A C 1
ATOM 676 O O . LYS A 1 92 ? 6.609 7.216 -20.642 1.00 97.88 92 LYS A O 1
ATOM 681 N N . VAL A 1 93 ? 8.747 7.714 -21.084 1.00 98.50 93 VAL A N 1
ATOM 682 C CA . VAL A 1 93 ? 9.081 6.386 -21.629 1.00 98.50 93 VAL A CA 1
ATOM 683 C C . VAL A 1 93 ? 8.898 5.298 -20.576 1.00 98.50 93 VAL A C 1
ATOM 685 O O . VAL A 1 93 ? 8.318 4.255 -20.875 1.00 98.50 93 VAL A O 1
ATOM 688 N N . PHE A 1 94 ? 9.372 5.542 -19.355 1.00 98.69 94 PHE A N 1
ATOM 689 C CA . PHE A 1 94 ? 9.235 4.602 -18.252 1.00 98.69 94 PHE A CA 1
ATOM 690 C C . PHE A 1 94 ? 7.759 4.336 -17.935 1.00 98.69 94 PHE A C 1
ATOM 692 O O . PHE A 1 94 ? 7.316 3.190 -17.999 1.00 98.69 94 PHE A O 1
ATOM 699 N N . CYS A 1 95 ? 6.975 5.384 -17.679 1.00 98.62 95 CYS A N 1
ATOM 700 C CA . CYS A 1 95 ? 5.579 5.215 -17.293 1.00 98.62 95 CYS A CA 1
ATOM 701 C C . CYS A 1 95 ? 4.674 4.734 -18.434 1.00 98.62 95 CYS A C 1
ATOM 703 O O . CYS A 1 95 ? 3.760 3.962 -18.161 1.00 98.62 95 CYS A O 1
ATOM 705 N N . ASP A 1 96 ? 4.957 5.055 -19.703 1.00 98.69 96 ASP A N 1
ATOM 706 C CA . ASP A 1 96 ? 4.251 4.449 -20.844 1.00 98.69 96 ASP A CA 1
ATOM 707 C C . ASP A 1 96 ? 4.453 2.918 -20.865 1.00 98.69 96 ASP A C 1
ATOM 709 O O . ASP A 1 96 ? 3.512 2.151 -21.084 1.00 98.69 96 ASP A O 1
ATOM 713 N N . LYS A 1 97 ? 5.684 2.448 -20.615 1.00 98.75 97 LYS A N 1
ATOM 714 C CA . LYS A 1 97 ? 6.006 1.011 -20.581 1.00 98.75 97 LYS A CA 1
ATOM 715 C C . LYS A 1 97 ? 5.330 0.303 -19.411 1.00 98.75 97 LYS A C 1
ATOM 717 O O . LYS A 1 97 ? 4.768 -0.769 -19.617 1.00 98.75 97 LYS A O 1
ATOM 722 N N . ILE A 1 98 ? 5.327 0.911 -18.225 1.00 98.81 98 ILE A N 1
ATOM 723 C CA . ILE A 1 98 ? 4.598 0.386 -17.061 1.00 98.81 98 ILE A CA 1
ATOM 724 C C . ILE A 1 98 ? 3.082 0.387 -17.310 1.00 98.81 98 ILE A C 1
ATOM 726 O O . ILE A 1 98 ? 2.417 -0.611 -17.032 1.00 98.81 98 ILE A O 1
ATOM 730 N N . GLY A 1 99 ? 2.544 1.439 -17.932 1.00 98.69 99 GLY A N 1
ATOM 731 C CA . GLY A 1 99 ? 1.137 1.534 -18.329 1.00 98.69 99 GLY A CA 1
ATOM 732 C C . GLY A 1 99 ? 0.696 0.384 -19.233 1.00 98.69 99 GLY A C 1
ATOM 733 O O . GLY A 1 99 ? -0.364 -0.210 -19.021 1.00 98.69 99 GLY A O 1
ATOM 734 N N . ASN A 1 100 ? 1.551 -0.025 -20.172 1.00 98.69 100 ASN A N 1
ATOM 735 C CA . ASN A 1 100 ? 1.291 -1.171 -21.049 1.00 98.69 100 ASN A CA 1
ATOM 736 C C . ASN A 1 100 ? 1.219 -2.521 -20.306 1.00 98.69 100 ASN A C 1
ATOM 738 O O . ASN A 1 100 ? 0.687 -3.491 -20.851 1.00 98.69 100 ASN A O 1
ATOM 742 N N . LEU A 1 101 ? 1.688 -2.604 -19.055 1.00 98.75 101 LEU A N 1
ATOM 743 C CA . LEU A 1 101 ? 1.584 -3.805 -18.218 1.00 98.75 101 LEU A CA 1
ATOM 744 C C . LEU A 1 101 ? 0.243 -3.918 -17.475 1.00 98.75 101 LEU A C 1
ATOM 746 O O . LEU A 1 101 ? -0.009 -4.947 -16.847 1.00 98.75 101 LEU A O 1
ATOM 750 N N . GLN A 1 102 ? -0.657 -2.931 -17.584 1.00 98.75 102 GLN A N 1
ATOM 751 C CA . GLN A 1 102 ? -1.965 -2.902 -16.908 1.00 98.75 102 GLN A CA 1
ATOM 752 C C . GLN A 1 102 ? -2.752 -4.221 -17.020 1.00 98.75 102 GLN A C 1
ATOM 754 O O . GLN A 1 102 ? -3.414 -4.636 -16.066 1.00 98.75 102 GLN A O 1
ATOM 759 N N . ASN A 1 103 ? -2.692 -4.897 -18.171 1.00 98.56 103 ASN A N 1
ATOM 760 C CA . ASN A 1 103 ? -3.399 -6.159 -18.426 1.00 98.56 103 ASN A CA 1
ATOM 761 C C . ASN A 1 103 ? -2.476 -7.389 -18.484 1.00 98.56 103 ASN A C 1
ATOM 763 O O . ASN A 1 103 ? -2.947 -8.481 -18.791 1.00 98.56 103 ASN A O 1
ATOM 767 N N . ASN A 1 104 ? -1.183 -7.241 -18.185 1.00 98.75 104 ASN A N 1
ATOM 768 C CA . ASN A 1 104 ? -0.244 -8.358 -18.183 1.00 98.75 104 ASN A CA 1
ATOM 769 C C . ASN A 1 104 ? -0.482 -9.251 -16.941 1.00 98.75 104 ASN A C 1
ATOM 771 O O . ASN A 1 104 ? -0.390 -8.757 -15.815 1.00 98.75 104 ASN A O 1
ATOM 775 N N . PRO A 1 105 ? -0.773 -10.557 -17.105 1.00 98.62 105 PRO A N 1
ATOM 776 C CA . PRO A 1 105 ? -1.097 -11.433 -15.979 1.00 98.62 105 PRO A CA 1
ATOM 777 C C . PRO A 1 105 ? 0.077 -11.628 -15.010 1.00 98.62 105 PRO A C 1
ATOM 779 O O . PRO A 1 105 ? -0.132 -11.565 -13.802 1.00 98.62 105 PRO A O 1
ATOM 782 N N . ALA A 1 106 ? 1.305 -11.784 -15.515 1.00 98.81 106 ALA A N 1
ATOM 783 C CA . ALA A 1 106 ? 2.496 -11.926 -14.677 1.00 98.81 106 ALA A CA 1
ATOM 784 C C . ALA A 1 106 ? 2.799 -10.641 -13.890 1.00 98.81 106 ALA A C 1
ATOM 786 O O . ALA A 1 106 ? 3.256 -10.709 -12.754 1.00 98.81 106 ALA A O 1
ATOM 787 N N . TRP A 1 107 ? 2.504 -9.468 -14.458 1.00 98.81 107 TRP A N 1
ATOM 788 C CA . TRP A 1 107 ? 2.639 -8.190 -13.751 1.00 98.81 107 TRP A CA 1
ATOM 789 C C . TRP A 1 107 ? 1.637 -8.061 -12.602 1.00 98.81 107 TRP A C 1
ATOM 791 O O . TRP A 1 107 ? 2.001 -7.672 -11.493 1.00 98.81 107 TRP A O 1
ATOM 801 N N . ARG A 1 108 ? 0.374 -8.436 -12.840 1.00 98.81 108 ARG A N 1
ATOM 802 C CA . ARG A 1 108 ? -0.658 -8.435 -11.792 1.00 98.81 108 ARG A CA 1
ATOM 803 C C . ARG A 1 108 ? -0.339 -9.420 -10.671 1.00 98.81 108 ARG A C 1
ATOM 805 O O . ARG A 1 108 ? -0.552 -9.084 -9.508 1.00 98.81 108 ARG A O 1
ATOM 812 N N . ASP A 1 109 ? 0.167 -10.602 -11.016 1.00 98.69 109 ASP A N 1
ATOM 813 C CA . ASP A 1 109 ? 0.584 -11.611 -10.038 1.00 98.69 109 ASP A CA 1
ATOM 814 C C . ASP A 1 109 ? 1.772 -11.120 -9.201 1.00 98.69 109 ASP A C 1
ATOM 816 O O . ASP A 1 109 ? 1.710 -11.109 -7.972 1.00 98.69 109 ASP A O 1
ATOM 820 N N . ALA A 1 110 ? 2.801 -10.579 -9.857 1.00 98.81 110 ALA A N 1
ATOM 821 C CA . ALA A 1 110 ? 3.944 -9.967 -9.188 1.00 98.81 110 ALA A CA 1
ATOM 822 C C . ALA A 1 110 ? 3.527 -8.866 -8.209 1.00 98.81 110 ALA A C 1
ATOM 824 O O . ALA A 1 110 ? 4.004 -8.839 -7.077 1.00 98.81 110 ALA A O 1
ATOM 825 N N . MET A 1 111 ? 2.586 -8.008 -8.608 1.00 98.62 111 MET A N 1
ATOM 826 C CA . MET A 1 111 ? 2.066 -6.944 -7.755 1.00 98.62 111 MET A CA 1
ATOM 827 C C . MET A 1 111 ? 1.427 -7.497 -6.478 1.00 98.62 111 MET A C 1
ATOM 829 O O . MET A 1 111 ? 1.730 -7.030 -5.381 1.00 98.62 111 MET A O 1
ATOM 833 N N . TRP A 1 112 ? 0.596 -8.533 -6.583 1.00 98.75 112 TRP A N 1
ATOM 834 C CA . TRP A 1 112 ? 0.011 -9.173 -5.405 1.00 98.75 112 TRP A CA 1
ATOM 835 C C . TRP A 1 112 ? 1.045 -9.904 -4.547 1.00 98.75 112 TRP A C 1
ATOM 837 O O . TRP A 1 112 ? 0.995 -9.793 -3.320 1.00 98.75 112 TRP A O 1
ATOM 847 N N . ASN A 1 113 ? 2.004 -10.592 -5.168 1.00 98.50 113 ASN A N 1
ATOM 848 C CA . ASN A 1 113 ? 3.084 -11.281 -4.466 1.00 98.50 113 ASN A CA 1
ATOM 849 C C . ASN A 1 113 ? 3.948 -10.299 -3.664 1.00 98.50 113 ASN A C 1
ATOM 851 O O . ASN A 1 113 ? 4.221 -10.538 -2.484 1.00 98.50 113 ASN A O 1
ATOM 855 N N . THR A 1 114 ? 4.329 -9.167 -4.260 1.00 98.44 114 THR A N 1
ATOM 856 C CA . THR A 1 114 ? 5.060 -8.100 -3.565 1.00 98.44 114 THR A CA 1
ATOM 857 C C . THR A 1 114 ? 4.219 -7.489 -2.454 1.00 98.44 114 THR A C 1
ATOM 859 O O . THR A 1 114 ? 4.677 -7.439 -1.313 1.00 98.44 114 THR A O 1
ATOM 862 N N . PHE A 1 115 ? 2.973 -7.101 -2.743 1.00 98.44 115 PHE A N 1
ATOM 863 C CA . PHE A 1 115 ? 2.093 -6.496 -1.744 1.00 98.44 115 PHE A CA 1
ATOM 864 C C . PHE A 1 115 ? 1.923 -7.413 -0.524 1.00 98.44 115 PHE A C 1
ATOM 866 O O . PHE A 1 115 ? 1.997 -6.972 0.630 1.00 98.44 115 PHE A O 1
ATOM 873 N N . TYR A 1 116 ? 1.764 -8.717 -0.770 1.00 98.25 116 TYR A N 1
ATOM 874 C CA . TYR A 1 116 ? 1.651 -9.697 0.295 1.00 98.25 116 TYR A CA 1
ATOM 875 C C . TYR A 1 116 ? 2.917 -9.784 1.148 1.00 98.25 116 TYR A C 1
ATOM 877 O O . TYR A 1 116 ? 2.835 -9.645 2.370 1.00 98.25 116 TYR A O 1
ATOM 885 N N . LYS A 1 117 ? 4.074 -9.983 0.505 1.00 96.75 117 LYS A N 1
ATOM 886 C CA . LYS A 1 117 ? 5.372 -10.172 1.170 1.00 96.75 117 LYS A CA 1
ATOM 887 C C . LYS A 1 117 ? 5.804 -8.945 1.972 1.00 96.75 117 LYS A C 1
ATOM 889 O O . LYS A 1 117 ? 6.323 -9.096 3.073 1.00 96.75 117 LYS A O 1
ATOM 894 N N . VAL A 1 118 ? 5.593 -7.746 1.430 1.00 96.44 118 VAL A N 1
ATOM 895 C CA . VAL A 1 118 ? 6.102 -6.504 2.030 1.00 96.44 118 VAL A CA 1
ATOM 896 C C . VAL A 1 118 ? 5.151 -5.961 3.100 1.00 96.44 118 VAL A C 1
ATOM 898 O O . VAL A 1 118 ? 5.604 -5.524 4.157 1.00 96.44 118 VAL A O 1
ATOM 901 N N . TYR A 1 119 ? 3.833 -6.027 2.876 1.00 98.06 119 TYR A N 1
ATOM 902 C CA . TYR A 1 119 ? 2.871 -5.304 3.717 1.00 98.06 119 TYR A CA 1
ATOM 903 C C . TYR A 1 119 ? 1.812 -6.199 4.363 1.00 98.06 119 TYR A C 1
ATOM 905 O O . TYR A 1 119 ? 1.578 -6.099 5.575 1.00 98.06 119 TYR A O 1
ATOM 913 N N . ILE A 1 120 ? 1.151 -7.072 3.594 1.00 98.69 120 ILE A N 1
ATOM 914 C CA . ILE A 1 120 ? -0.023 -7.810 4.097 1.00 98.69 120 ILE A CA 1
ATOM 915 C C . ILE A 1 120 ? 0.378 -8.857 5.129 1.00 98.69 120 ILE A C 1
ATOM 917 O O . ILE A 1 120 ? -0.261 -8.938 6.178 1.00 98.69 120 ILE A O 1
ATOM 921 N N . GLN A 1 121 ? 1.429 -9.635 4.870 1.00 98.44 121 GLN A N 1
ATOM 922 C CA . GLN A 1 121 ? 1.845 -10.722 5.754 1.00 98.44 121 GLN A CA 1
ATOM 923 C C . GLN A 1 121 ? 2.141 -10.208 7.168 1.00 98.44 121 GLN A C 1
ATOM 925 O O . GLN A 1 121 ? 1.573 -10.713 8.140 1.00 98.44 121 GLN A O 1
ATOM 930 N N . TYR A 1 122 ? 2.959 -9.158 7.274 1.00 98.62 122 TYR A N 1
ATOM 931 C CA . TYR A 1 122 ? 3.277 -8.526 8.552 1.00 98.62 122 TYR A CA 1
ATOM 932 C C . TYR A 1 122 ? 2.030 -7.921 9.214 1.00 98.62 122 TYR A C 1
ATOM 934 O O . TYR A 1 122 ? 1.770 -8.169 10.389 1.00 98.62 122 TYR A O 1
ATOM 942 N N . SER A 1 123 ? 1.198 -7.198 8.460 1.00 98.81 123 SER A N 1
ATOM 943 C CA . SER A 1 123 ? -0.033 -6.591 8.990 1.00 98.81 123 SER A CA 1
ATOM 944 C C . SER A 1 123 ? -0.993 -7.633 9.578 1.00 98.81 123 SER A C 1
ATOM 946 O O . SER A 1 123 ? -1.501 -7.468 10.689 1.00 98.81 123 SER A O 1
ATOM 948 N N . VAL A 1 124 ? -1.201 -8.746 8.870 1.00 98.81 124 VAL A N 1
ATOM 949 C CA . VAL A 1 124 ? -2.040 -9.862 9.329 1.00 98.81 124 VAL A CA 1
ATOM 950 C C . VAL A 1 124 ? -1.433 -10.536 10.558 1.00 98.81 124 VAL A C 1
ATOM 952 O O . VAL A 1 124 ? -2.160 -10.845 11.503 1.00 98.81 124 VAL A O 1
ATOM 955 N N . GLN A 1 125 ? -0.114 -10.744 10.579 1.00 98.69 125 GLN A N 1
ATOM 956 C CA . GLN A 1 125 ? 0.582 -11.287 11.745 1.00 98.69 125 GLN A CA 1
ATOM 957 C C . GLN A 1 125 ? 0.366 -10.401 12.980 1.00 98.69 125 GLN A C 1
ATOM 959 O O . GLN A 1 125 ? -0.016 -10.912 14.033 1.00 98.69 125 GLN A O 1
ATOM 964 N N . GLN A 1 126 ? 0.540 -9.083 12.849 1.00 98.69 126 GLN A N 1
ATOM 965 C CA . GLN A 1 126 ? 0.371 -8.142 13.958 1.00 98.69 126 GLN A CA 1
ATOM 966 C C . GLN A 1 126 ? -1.068 -8.096 14.487 1.00 98.69 126 GLN A C 1
ATOM 968 O O . GLN A 1 126 ? -1.258 -7.964 15.700 1.00 98.69 126 GLN A O 1
ATOM 973 N N . ALA A 1 127 ? -2.069 -8.215 13.610 1.00 98.75 127 ALA A N 1
ATOM 974 C CA . ALA A 1 127 ? -3.470 -8.325 14.015 1.00 98.75 127 ALA A CA 1
ATOM 975 C C . ALA A 1 127 ? -3.718 -9.628 14.795 1.00 98.75 127 ALA A C 1
ATOM 977 O O . ALA A 1 127 ? -4.195 -9.596 15.930 1.00 98.75 127 ALA A O 1
ATOM 978 N N . ARG A 1 128 ? -3.294 -10.771 14.240 1.00 98.44 128 ARG A N 1
ATOM 979 C CA . ARG A 1 128 ? -3.517 -12.097 14.842 1.00 98.44 128 ARG A CA 1
ATOM 980 C C . ARG A 1 128 ? -2.820 -12.277 16.185 1.00 98.44 128 ARG A C 1
ATOM 982 O O . ARG A 1 128 ? -3.407 -12.859 17.089 1.00 98.44 128 ARG A O 1
ATOM 989 N N . GLN A 1 129 ? -1.610 -11.741 16.351 1.00 97.94 129 GLN A N 1
ATOM 990 C CA . GLN A 1 129 ? -0.894 -11.764 17.635 1.00 97.94 129 GLN A CA 1
ATOM 991 C C . GLN A 1 129 ? -1.653 -11.051 18.766 1.00 97.94 129 GLN A C 1
ATOM 993 O O . GLN A 1 129 ? -1.403 -11.324 19.935 1.00 97.94 129 GLN A O 1
ATOM 998 N N . ARG A 1 130 ? -2.580 -10.147 18.426 1.00 98.00 130 ARG A N 1
ATOM 999 C CA . ARG A 1 130 ? -3.445 -9.430 19.375 1.00 98.00 130 ARG A CA 1
ATOM 1000 C C . ARG A 1 130 ? -4.826 -10.074 19.528 1.00 98.00 130 ARG A C 1
ATOM 1002 O O . ARG A 1 130 ? -5.666 -9.537 20.233 1.00 98.00 130 ARG A O 1
ATOM 1009 N N . GLY A 1 131 ? -5.074 -11.202 18.859 1.00 98.38 131 GLY A N 1
ATOM 1010 C CA . GLY A 1 131 ? -6.389 -11.842 18.808 1.00 98.38 131 GLY A CA 1
ATOM 1011 C C . GLY A 1 131 ? -7.369 -11.190 17.826 1.00 98.38 131 GLY A C 1
ATOM 1012 O O . GLY A 1 131 ? -8.533 -11.576 17.790 1.00 98.38 131 GLY A O 1
ATOM 1013 N N . PHE A 1 132 ? -6.924 -10.233 17.004 1.00 98.62 132 PHE A N 1
ATOM 1014 C CA . PHE A 1 132 ? -7.784 -9.546 16.039 1.00 98.62 132 PHE A CA 1
ATOM 1015 C C . PHE A 1 132 ? -7.798 -10.277 14.698 1.00 98.62 132 PHE A C 1
ATOM 1017 O O . PHE A 1 132 ? -6.763 -10.713 14.186 1.00 98.62 132 PHE A O 1
ATOM 1024 N N . SER A 1 133 ? -8.984 -10.394 14.108 1.00 97.94 133 SER A N 1
ATOM 1025 C CA . SER A 1 133 ? -9.179 -11.069 12.818 1.00 97.94 133 SER A CA 1
ATOM 1026 C C . SER A 1 133 ? -10.149 -10.347 11.886 1.00 97.94 133 SER A C 1
ATOM 1028 O O . SER A 1 133 ? -10.379 -10.820 10.772 1.00 97.94 133 SER A O 1
ATOM 1030 N N . SER A 1 134 ? -10.695 -9.199 12.304 1.00 98.62 134 SER A N 1
ATOM 1031 C CA . SER A 1 134 ? -11.645 -8.452 11.488 1.00 98.62 134 SER A CA 1
ATOM 1032 C C . SER A 1 134 ? -10.992 -7.922 10.206 1.00 98.62 134 SER A C 1
ATOM 1034 O O . SER A 1 134 ? -9.809 -7.555 10.175 1.00 98.62 134 SER A O 1
ATOM 1036 N N . ALA A 1 135 ? -11.779 -7.866 9.130 1.00 98.75 135 ALA A N 1
ATOM 1037 C CA . ALA A 1 135 ? -11.325 -7.328 7.853 1.00 98.75 135 ALA A CA 1
ATOM 1038 C C . ALA A 1 135 ? -10.938 -5.847 7.982 1.00 98.75 135 ALA A C 1
ATOM 1040 O O . ALA A 1 135 ? -9.988 -5.398 7.340 1.00 98.75 135 ALA A O 1
ATOM 1041 N N . LEU A 1 136 ? -11.637 -5.106 8.842 1.00 98.69 136 LEU A N 1
ATOM 1042 C CA . LEU A 1 136 ? -11.376 -3.701 9.113 1.00 98.69 136 LEU A CA 1
ATOM 1043 C C . LEU A 1 136 ? -10.006 -3.480 9.766 1.00 98.69 136 LEU A C 1
ATOM 1045 O O . LEU A 1 136 ? -9.242 -2.641 9.289 1.00 98.69 136 LEU A O 1
ATOM 1049 N N . THR A 1 137 ? -9.665 -4.243 10.809 1.00 98.88 137 THR A N 1
ATOM 1050 C CA . THR A 1 137 ? -8.358 -4.123 11.477 1.00 98.88 137 THR A CA 1
ATOM 1051 C C . THR A 1 137 ? -7.223 -4.510 10.543 1.00 98.88 137 THR A C 1
ATOM 1053 O O . THR A 1 137 ? -6.257 -3.757 10.408 1.00 98.88 137 THR A O 1
ATOM 1056 N N . ILE A 1 138 ? -7.359 -5.640 9.840 1.00 98.88 138 ILE A N 1
ATOM 1057 C CA . ILE A 1 138 ? -6.359 -6.080 8.860 1.00 98.88 138 ILE A CA 1
ATOM 1058 C C . ILE A 1 138 ? -6.195 -5.021 7.762 1.00 98.88 138 ILE A C 1
ATOM 1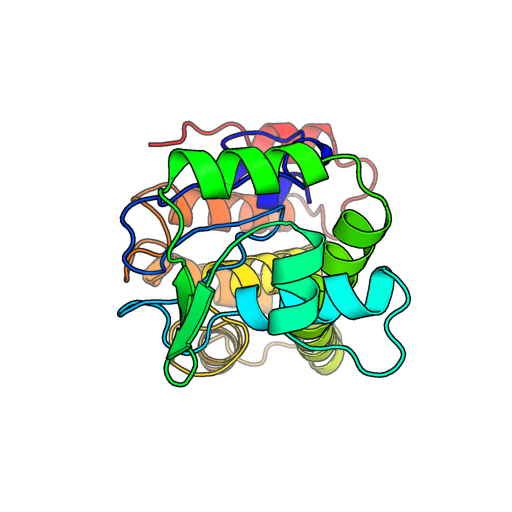060 O O . ILE A 1 138 ? -5.072 -4.619 7.469 1.00 98.88 138 ILE A O 1
ATOM 1064 N N . GLY A 1 139 ? -7.297 -4.526 7.191 1.00 98.81 139 GLY A N 1
ATOM 1065 C CA . GLY A 1 139 ? -7.282 -3.503 6.146 1.00 98.81 139 GLY A CA 1
ATOM 1066 C C . GLY A 1 139 ? -6.632 -2.195 6.597 1.00 98.81 139 GLY A C 1
ATOM 1067 O O . GLY A 1 139 ? -5.809 -1.646 5.870 1.00 98.81 139 GLY A O 1
ATOM 1068 N N . SER A 1 140 ? -6.929 -1.738 7.815 1.00 98.88 140 SER A N 1
ATOM 1069 C CA . SER A 1 140 ? -6.310 -0.548 8.406 1.00 98.88 140 SER A CA 1
ATOM 1070 C C . SER A 1 140 ? -4.801 -0.714 8.618 1.00 98.88 140 SER A C 1
ATOM 1072 O O . SER A 1 140 ? -4.028 0.210 8.343 1.00 98.88 140 SER A O 1
ATOM 1074 N N . PHE A 1 141 ? -4.355 -1.876 9.107 1.00 98.88 141 PHE A N 1
ATOM 1075 C CA . PHE A 1 141 ? -2.924 -2.145 9.269 1.00 98.88 141 PHE A CA 1
ATOM 1076 C C . PHE A 1 141 ? -2.216 -2.190 7.918 1.00 98.88 141 PHE A C 1
ATOM 1078 O O . PHE A 1 141 ? -1.182 -1.545 7.775 1.00 98.88 141 PHE A O 1
ATOM 1085 N N . VAL A 1 142 ? -2.810 -2.845 6.918 1.00 98.88 142 VAL A N 1
ATOM 1086 C CA . VAL A 1 142 ? -2.281 -2.878 5.547 1.00 98.88 142 VAL A CA 1
ATOM 1087 C C . VAL A 1 142 ? -2.173 -1.472 4.956 1.00 98.88 142 VAL A C 1
ATOM 1089 O O . VAL A 1 142 ? -1.116 -1.114 4.448 1.00 98.88 142 VAL A O 1
ATOM 1092 N N . ASP A 1 143 ? -3.220 -0.652 5.074 1.00 98.75 143 ASP A N 1
ATOM 1093 C CA . ASP A 1 143 ? -3.225 0.740 4.601 1.00 98.75 143 ASP A CA 1
ATOM 1094 C C . ASP A 1 143 ? -2.177 1.606 5.311 1.00 98.75 143 ASP A C 1
ATOM 1096 O O . ASP A 1 143 ? -1.582 2.494 4.710 1.00 98.75 143 ASP A O 1
ATOM 1100 N N . THR A 1 144 ? -1.920 1.341 6.592 1.00 98.62 144 THR A N 1
ATOM 1101 C CA . THR A 1 144 ? -0.839 2.009 7.327 1.00 98.62 144 THR A CA 1
ATOM 1102 C C . THR A 1 144 ? 0.525 1.551 6.827 1.00 98.62 144 THR A C 1
ATOM 1104 O O . THR A 1 144 ? 1.399 2.381 6.601 1.00 98.62 144 THR A O 1
ATOM 1107 N N . ALA A 1 145 ? 0.703 0.242 6.647 1.00 98.25 145 ALA A N 1
ATOM 1108 C CA . ALA A 1 145 ? 1.967 -0.352 6.246 1.00 98.25 145 ALA A CA 1
ATOM 1109 C C . ALA A 1 145 ? 2.395 0.099 4.844 1.00 98.25 145 ALA A C 1
ATOM 1111 O O . ALA A 1 145 ? 3.555 0.451 4.675 1.00 98.25 145 ALA A O 1
ATOM 1112 N N . LEU A 1 146 ? 1.479 0.138 3.871 1.00 95.62 146 LEU A N 1
ATOM 1113 C CA . LEU A 1 146 ? 1.806 0.597 2.515 1.00 95.62 146 LEU A CA 1
ATOM 1114 C C . LEU A 1 146 ? 2.048 2.113 2.449 1.00 95.62 146 LEU A C 1
ATOM 1116 O O . LEU A 1 146 ? 2.944 2.549 1.746 1.00 95.62 146 LEU A O 1
ATOM 1120 N N . ASN A 1 147 ? 1.316 2.917 3.232 1.00 95.12 147 ASN A N 1
ATOM 1121 C CA . ASN A 1 147 ? 1.447 4.381 3.204 1.00 95.12 147 ASN A CA 1
ATOM 1122 C C . ASN A 1 147 ? 2.674 4.896 3.975 1.00 95.12 147 ASN A C 1
ATOM 1124 O O . ASN A 1 147 ? 3.209 5.953 3.666 1.00 95.12 147 ASN A O 1
ATOM 1128 N N . GLN A 1 148 ? 3.067 4.207 5.051 1.00 94.25 148 GLN A N 1
ATOM 1129 C CA . GLN A 1 148 ? 4.049 4.711 6.024 1.00 94.25 148 GLN A CA 1
ATOM 1130 C C . GLN A 1 148 ? 5.191 3.725 6.306 1.00 94.25 148 GLN A C 1
ATOM 1132 O O . GLN A 1 148 ? 6.015 3.982 7.179 1.00 94.25 148 GLN A O 1
ATOM 1137 N N . GLY A 1 149 ? 5.230 2.585 5.615 1.00 93.88 149 GLY A N 1
ATOM 1138 C CA . GLY A 1 149 ? 6.150 1.482 5.882 1.00 93.88 149 GLY A CA 1
ATOM 1139 C C . GLY A 1 149 ? 5.615 0.485 6.920 1.00 93.88 149 GLY A C 1
ATOM 1140 O O . GLY A 1 149 ? 4.932 0.837 7.888 1.00 93.88 149 GLY A O 1
ATOM 1141 N N . ALA A 1 150 ? 5.940 -0.798 6.738 1.00 96.31 150 ALA A N 1
ATOM 1142 C CA . ALA A 1 150 ? 5.526 -1.871 7.647 1.00 96.31 150 ALA A CA 1
ATOM 1143 C C . ALA A 1 150 ? 6.322 -1.867 8.968 1.00 96.31 150 ALA A C 1
ATOM 1145 O O . ALA A 1 150 ? 5.744 -1.956 10.055 1.00 96.31 150 ALA A O 1
ATOM 1146 N N . THR A 1 151 ? 7.647 -1.739 8.879 1.00 95.56 151 THR A N 1
ATOM 1147 C CA . THR A 1 151 ? 8.595 -1.840 10.001 1.00 95.56 151 THR A CA 1
ATOM 1148 C C . THR A 1 151 ? 9.685 -0.788 9.894 1.00 95.56 151 THR A C 1
ATOM 1150 O O . THR A 1 151 ? 10.046 -0.414 8.781 1.00 95.56 151 THR A O 1
ATOM 1153 N N . GLY A 1 152 ? 10.259 -0.373 11.023 1.00 92.56 152 GLY A N 1
ATOM 1154 C CA . GLY A 1 152 ? 11.334 0.617 11.057 1.00 92.56 152 GLY A CA 1
ATOM 1155 C C . GLY A 1 152 ? 11.072 1.704 12.089 1.00 92.56 152 GLY A C 1
ATOM 1156 O O . GLY A 1 152 ? 10.978 1.427 13.284 1.00 92.56 152 GLY A O 1
ATOM 1157 N N . ASP A 1 153 ? 10.999 2.948 11.628 1.00 92.25 153 ASP A N 1
ATOM 1158 C CA . ASP A 1 153 ? 10.904 4.117 12.495 1.00 92.25 153 ASP A CA 1
ATOM 1159 C C . ASP A 1 153 ? 9.537 4.268 13.194 1.00 92.25 153 ASP A C 1
ATOM 1161 O O . ASP A 1 153 ? 8.613 3.457 13.059 1.00 92.25 153 ASP A O 1
ATOM 1165 N N . SER A 1 154 ? 9.404 5.355 13.959 1.00 94.62 154 SER A N 1
ATOM 1166 C CA . SER A 1 154 ? 8.181 5.666 14.701 1.00 94.62 154 SER A CA 1
ATOM 1167 C C . SER A 1 154 ? 6.963 5.973 13.814 1.00 94.62 154 SER A C 1
ATOM 1169 O O . SER A 1 154 ? 5.846 5.989 14.326 1.00 94.62 154 SER A O 1
ATOM 1171 N N . GLY A 1 155 ? 7.147 6.243 12.522 1.00 94.88 155 GLY A N 1
ATOM 1172 C CA . GLY A 1 155 ? 6.097 6.513 11.542 1.00 94.88 155 GLY A CA 1
ATOM 1173 C C . GLY A 1 155 ? 5.434 5.255 10.982 1.00 94.88 155 GLY A C 1
ATOM 1174 O O . GLY A 1 155 ? 4.248 5.291 10.656 1.00 94.88 155 GLY A O 1
ATOM 1175 N N . THR A 1 156 ? 6.168 4.144 10.938 1.00 97.06 156 THR A N 1
ATOM 1176 C CA . THR A 1 156 ? 5.720 2.856 10.378 1.00 97.06 156 THR A CA 1
ATOM 1177 C C . THR A 1 156 ? 4.558 2.213 11.143 1.00 97.06 156 THR A C 1
ATOM 1179 O O . THR A 1 156 ? 4.252 2.584 12.282 1.00 97.06 156 THR A O 1
ATOM 1182 N N . LEU A 1 157 ? 3.932 1.178 10.563 1.00 98.69 157 LEU A N 1
ATOM 1183 C CA . LEU A 1 157 ? 2.952 0.345 11.272 1.00 98.69 157 LEU A CA 1
ATOM 1184 C C . LEU A 1 157 ? 3.538 -0.190 12.592 1.00 98.69 157 LEU A C 1
ATOM 1186 O O . LEU A 1 157 ? 2.892 -0.079 13.632 1.00 98.69 157 LEU A O 1
ATOM 1190 N N . GLN A 1 158 ? 4.765 -0.720 12.584 1.00 98.50 158 GLN A N 1
ATOM 1191 C CA . GLN A 1 158 ? 5.451 -1.178 13.799 1.00 98.50 158 GLN A CA 1
ATOM 1192 C C . GLN A 1 158 ? 5.569 -0.072 14.859 1.00 98.50 158 GLN A C 1
ATOM 1194 O O . GLN A 1 158 ? 5.218 -0.298 16.021 1.00 98.50 158 GLN A O 1
ATOM 1199 N N . GLY A 1 159 ? 6.026 1.118 14.458 1.00 98.31 159 GLY A N 1
ATOM 1200 C CA . GLY A 1 159 ? 6.180 2.269 15.346 1.00 98.31 159 GLY A CA 1
ATOM 1201 C C . GLY A 1 159 ? 4.853 2.787 15.903 1.00 98.31 159 GLY A C 1
ATOM 1202 O O . GLY A 1 159 ? 4.770 3.182 17.063 1.00 98.31 159 GLY A O 1
ATOM 1203 N N . LEU A 1 160 ? 3.781 2.739 15.112 1.00 98.62 160 LEU A N 1
ATOM 1204 C CA . LEU A 1 160 ? 2.437 3.093 15.566 1.00 98.62 160 LEU A CA 1
ATOM 1205 C C . LEU A 1 160 ? 1.866 2.068 16.547 1.00 98.62 160 LEU A C 1
ATOM 1207 O O . LEU A 1 160 ? 1.298 2.450 17.573 1.00 98.62 160 LEU A O 1
ATOM 1211 N N . LEU A 1 161 ? 2.040 0.775 16.271 1.00 98.62 161 LEU A N 1
ATOM 1212 C CA . LEU A 1 161 ? 1.562 -0.297 17.143 1.00 98.62 161 LEU A CA 1
ATOM 1213 C C . LEU A 1 161 ? 2.204 -0.241 18.535 1.00 98.62 161 LEU A C 1
ATOM 1215 O O . LEU A 1 161 ? 1.505 -0.477 19.518 1.00 98.62 161 LEU A O 1
ATOM 1219 N N . SER A 1 162 ? 3.493 0.104 18.640 1.00 98.00 162 SER A N 1
ATOM 1220 C CA . SER A 1 162 ? 4.204 0.165 19.929 1.00 98.00 162 SER A CA 1
ATOM 1221 C C . SER A 1 162 ? 3.679 1.254 20.876 1.00 98.00 162 SER A C 1
ATOM 1223 O O . SER A 1 162 ? 3.834 1.138 22.089 1.00 98.00 162 SER A O 1
ATOM 1225 N N . ARG A 1 163 ? 3.000 2.280 20.345 1.00 96.94 163 ARG A N 1
ATOM 1226 C CA . ARG A 1 163 ? 2.412 3.398 21.111 1.00 96.94 163 ARG A CA 1
ATOM 1227 C C . ARG A 1 163 ? 0.881 3.409 21.142 1.00 96.94 163 ARG A C 1
ATOM 1229 O O . ARG A 1 163 ? 0.283 4.400 21.564 1.00 96.94 163 ARG A O 1
ATOM 1236 N N . SER A 1 164 ? 0.245 2.329 20.687 1.00 98.25 164 SER A N 1
ATOM 1237 C CA . SER A 1 164 ? -1.223 2.189 20.646 1.00 98.25 164 SER A CA 1
ATOM 1238 C C . SER A 1 164 ? -1.804 1.445 21.856 1.00 98.25 164 SER A C 1
ATOM 1240 O O . SER A 1 164 ? -3.006 1.205 21.914 1.00 98.25 164 SER A O 1
ATOM 1242 N N . GLY A 1 165 ? -0.965 1.106 22.841 1.00 96.56 165 GLY A N 1
ATOM 1243 C CA . GLY A 1 165 ? -1.362 0.338 24.022 1.00 96.56 165 GLY A CA 1
ATOM 1244 C C . GLY A 1 165 ? -1.463 -1.166 2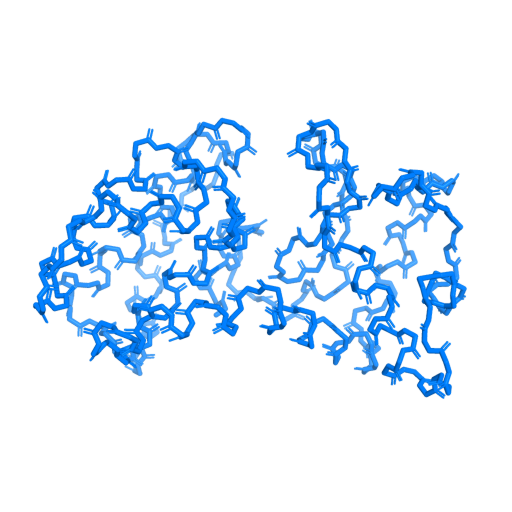3.751 1.00 96.56 165 GLY A C 1
ATOM 1245 O O . GLY A 1 165 ? -0.965 -1.668 22.745 1.00 96.56 165 GLY A O 1
ATOM 1246 N N . ASN A 1 166 ? -2.083 -1.895 24.678 1.00 96.75 166 ASN A N 1
ATOM 1247 C CA . ASN A 1 166 ? -2.157 -3.361 24.684 1.00 96.75 166 ASN A CA 1
ATOM 1248 C C . ASN A 1 166 ? -3.567 -3.898 25.006 1.00 96.75 166 ASN A C 1
ATOM 1250 O O . ASN A 1 166 ? -3.694 -5.028 25.472 1.00 96.75 166 ASN A O 1
ATOM 1254 N N . SER A 1 167 ? -4.618 -3.098 24.786 1.00 98.06 167 SER A N 1
ATOM 1255 C CA . SER A 1 167 ? -6.002 -3.536 25.016 1.00 98.06 167 SER A CA 1
ATOM 1256 C C . SER A 1 167 ? -6.330 -4.783 24.192 1.00 98.06 167 SER A C 1
ATOM 1258 O O . SER A 1 167 ? -6.078 -4.803 22.988 1.00 98.06 167 SER A O 1
ATOM 1260 N N . GLY A 1 168 ? -6.931 -5.789 24.833 1.00 97.50 168 GLY A N 1
ATOM 1261 C CA . GLY A 1 168 ? -7.502 -6.957 24.153 1.00 97.50 168 GLY A CA 1
ATOM 1262 C C . GLY A 1 168 ? -8.872 -6.691 23.516 1.00 97.50 168 GLY A C 1
ATOM 1263 O O . GLY A 1 168 ? -9.333 -7.495 22.715 1.00 97.50 168 GLY A O 1
ATOM 1264 N N . ASP A 1 169 ? -9.519 -5.566 23.842 1.00 98.31 169 ASP A N 1
ATOM 1265 C CA . ASP A 1 169 ? -10.731 -5.116 23.154 1.00 98.31 169 ASP A CA 1
ATOM 1266 C C . ASP A 1 169 ? -10.359 -4.418 21.837 1.00 98.31 169 ASP A C 1
ATOM 1268 O O . ASP A 1 169 ? -9.710 -3.365 21.844 1.00 98.31 169 ASP A O 1
ATOM 1272 N N . GLU A 1 170 ? -10.777 -5.005 20.712 1.00 98.50 170 GLU A N 1
ATOM 1273 C CA . GLU A 1 170 ? -10.402 -4.566 19.362 1.00 98.50 170 GLU A CA 1
ATOM 1274 C C . GLU A 1 170 ? -10.834 -3.122 19.084 1.00 98.50 170 GLU A C 1
ATOM 1276 O O . GLU A 1 170 ? -10.051 -2.334 18.551 1.00 98.50 170 GLU A O 1
ATOM 1281 N N . LYS A 1 171 ? -12.045 -2.726 19.499 1.00 98.44 171 LYS A N 1
ATOM 1282 C CA . LYS A 1 171 ? -12.545 -1.362 19.278 1.00 98.44 171 LYS A CA 1
ATOM 1283 C C . LYS A 1 171 ? -11.734 -0.331 20.062 1.00 98.44 171 LYS A C 1
ATOM 1285 O O . LYS A 1 171 ? -11.359 0.705 19.505 1.00 98.44 171 LYS A O 1
ATOM 1290 N N . THR A 1 172 ? -11.434 -0.613 21.325 1.00 98.62 172 THR A N 1
ATOM 1291 C CA . THR A 1 172 ? -10.601 0.242 22.179 1.00 98.62 172 THR A CA 1
ATOM 1292 C C . THR A 1 172 ? -9.190 0.361 21.613 1.00 98.62 172 THR A C 1
ATOM 1294 O O . THR A 1 172 ? -8.684 1.476 21.463 1.00 98.62 172 THR A O 1
ATOM 1297 N N . PHE A 1 173 ? -8.574 -0.763 21.227 1.00 98.81 173 PHE A N 1
ATOM 1298 C CA . PHE A 1 173 ? -7.242 -0.767 20.622 1.00 98.81 173 PHE A CA 1
ATOM 1299 C C . PHE A 1 173 ? -7.214 0.047 19.325 1.00 98.81 173 PHE A C 1
ATOM 1301 O O . PHE A 1 173 ? -6.379 0.938 19.167 1.00 98.81 173 PHE A O 1
ATOM 1308 N N . MET A 1 174 ? -8.143 -0.214 18.401 1.00 98.81 174 MET A N 1
ATOM 1309 C CA . MET A 1 174 ? -8.162 0.457 17.102 1.00 98.81 174 MET A CA 1
ATOM 1310 C C . MET A 1 174 ? -8.465 1.951 17.227 1.00 98.81 174 MET A C 1
ATOM 1312 O O . MET A 1 174 ? -7.878 2.752 16.504 1.00 98.81 174 MET A O 1
ATOM 1316 N N . THR A 1 175 ? -9.296 2.357 18.190 1.00 98.75 175 THR A N 1
ATOM 1317 C CA . THR A 1 175 ? -9.525 3.781 18.492 1.00 98.75 175 THR A CA 1
ATOM 1318 C C . THR A 1 175 ? -8.229 4.476 18.918 1.00 98.75 175 THR A C 1
ATOM 1320 O O . THR A 1 175 ? -7.904 5.547 18.398 1.00 98.75 175 THR A O 1
ATOM 1323 N N . ALA A 1 176 ? -7.448 3.851 19.807 1.00 98.81 176 ALA A N 1
ATOM 1324 C CA . ALA A 1 176 ? -6.141 4.368 20.208 1.00 98.81 176 ALA A CA 1
ATOM 1325 C C . ALA A 1 176 ? -5.149 4.391 19.031 1.00 98.81 176 ALA A C 1
ATOM 1327 O O . ALA A 1 176 ? -4.466 5.396 18.823 1.00 98.81 176 ALA A O 1
ATOM 1328 N N . PHE A 1 177 ? -5.117 3.332 18.218 1.00 98.88 177 PHE A N 1
ATOM 1329 C CA . PHE A 1 177 ? -4.277 3.246 17.022 1.00 98.88 177 PHE A CA 1
ATOM 1330 C C . PHE A 1 177 ? -4.561 4.371 16.020 1.00 98.88 177 PHE A C 1
ATOM 1332 O O . PHE A 1 177 ? -3.636 5.071 15.598 1.00 98.88 177 PHE A O 1
ATOM 1339 N N . TYR A 1 178 ? -5.833 4.614 15.683 1.00 98.88 178 TYR A N 1
ATOM 1340 C CA . TYR A 1 178 ? -6.216 5.702 14.782 1.00 98.88 178 TYR A CA 1
ATOM 1341 C C . TYR A 1 178 ? -5.815 7.067 15.336 1.00 98.88 178 TYR A C 1
ATOM 1343 O O . TYR A 1 178 ? -5.273 7.884 14.593 1.00 98.88 178 TYR A O 1
ATOM 1351 N N . ALA A 1 179 ? -5.993 7.297 16.640 1.00 98.69 179 ALA A N 1
ATOM 1352 C CA . ALA A 1 179 ? -5.570 8.540 17.278 1.00 98.69 179 ALA A CA 1
ATOM 1353 C C . ALA A 1 179 ? -4.052 8.764 17.174 1.00 98.69 179 ALA A C 1
ATOM 1355 O O . ALA A 1 179 ? -3.617 9.901 16.998 1.00 98.69 179 ALA A O 1
ATOM 1356 N N . GLN A 1 180 ? -3.235 7.706 17.251 1.00 98.62 180 GLN A N 1
ATOM 1357 C CA . GLN A 1 180 ? -1.789 7.821 17.035 1.00 98.62 180 GLN A CA 1
ATOM 1358 C C . GLN A 1 180 ? -1.446 8.064 15.563 1.00 98.62 180 GLN A C 1
ATOM 1360 O O . GLN A 1 180 ? -0.612 8.920 15.271 1.00 98.62 180 GLN A O 1
ATOM 1365 N N . ARG A 1 181 ? -2.102 7.363 14.630 1.00 98.62 181 ARG A N 1
ATOM 1366 C CA . ARG A 1 181 ? -1.849 7.524 13.190 1.00 98.62 181 ARG A CA 1
ATOM 1367 C C . ARG A 1 181 ? -2.227 8.923 12.702 1.00 98.62 181 ARG A C 1
ATOM 1369 O O . ARG A 1 181 ? -1.434 9.556 12.012 1.00 98.62 181 ARG A O 1
ATOM 1376 N N . SER A 1 182 ? -3.368 9.464 13.132 1.00 98.38 182 SER A N 1
ATOM 1377 C CA . SER A 1 182 ? -3.828 10.811 12.756 1.00 98.38 182 SER A CA 1
ATOM 1378 C C . SER A 1 182 ? -2.882 11.948 13.162 1.00 98.38 182 SER A C 1
ATOM 1380 O O . SER A 1 182 ? -2.977 13.031 12.588 1.00 98.38 182 SER A O 1
ATOM 1382 N N . LYS A 1 183 ? -1.971 11.730 14.123 1.00 97.88 183 LYS A N 1
ATOM 1383 C CA . LYS A 1 183 ? -0.959 12.729 14.515 1.00 97.88 183 LYS A CA 1
ATOM 1384 C C . LYS A 1 183 ? 0.140 12.906 13.469 1.00 97.88 183 LYS A C 1
ATOM 1386 O O . LYS A 1 183 ? 0.755 13.964 13.441 1.00 97.88 183 LYS A O 1
ATOM 1391 N N . ILE A 1 184 ? 0.399 11.881 12.655 1.00 97.38 184 ILE A N 1
ATOM 1392 C CA . ILE A 1 184 ? 1.580 11.823 11.779 1.00 97.38 184 ILE A CA 1
ATOM 1393 C C . ILE A 1 184 ? 1.263 11.540 10.307 1.00 97.38 184 ILE A C 1
ATOM 1395 O O . ILE A 1 184 ? 2.124 11.733 9.460 1.00 97.38 184 ILE A O 1
ATOM 1399 N N . VAL A 1 185 ? 0.051 11.086 9.979 1.00 97.56 185 VAL A N 1
ATOM 1400 C CA . VAL A 1 185 ? -0.311 10.649 8.615 1.00 97.56 185 VAL A CA 1
ATOM 1401 C C . VAL A 1 185 ? -0.208 11.762 7.558 1.00 97.56 185 VAL A C 1
ATOM 1403 O O . VAL A 1 185 ? 0.014 11.483 6.395 1.00 97.56 185 VAL A O 1
ATOM 1406 N N . ASP A 1 186 ? -0.312 13.022 7.973 1.00 97.25 186 ASP A N 1
ATOM 1407 C CA . ASP A 1 186 ? -0.177 14.216 7.122 1.00 97.25 186 ASP A CA 1
ATOM 1408 C C . ASP A 1 186 ? 1.240 14.837 7.209 1.00 97.25 186 ASP A C 1
ATOM 1410 O O . ASP A 1 186 ? 1.439 16.005 6.886 1.00 97.25 186 ASP A O 1
ATOM 1414 N N . THR A 1 187 ? 2.223 14.101 7.737 1.00 93.25 187 THR A N 1
ATOM 1415 C CA . THR A 1 187 ? 3.617 14.558 7.902 1.00 93.25 187 THR A CA 1
ATOM 1416 C C . THR A 1 187 ? 4.555 13.757 6.997 1.00 93.25 187 THR A C 1
ATOM 1418 O O . THR A 1 187 ? 4.122 12.779 6.393 1.00 93.25 187 THR A O 1
ATOM 1421 N N . ASN A 1 188 ? 5.830 14.155 6.899 1.00 87.00 188 ASN A N 1
ATOM 1422 C CA . ASN A 1 188 ? 6.876 13.440 6.144 1.00 87.00 188 ASN A CA 1
ATOM 1423 C C . ASN A 1 188 ? 6.488 13.094 4.693 1.00 87.00 188 ASN A C 1
ATOM 1425 O O . ASN A 1 188 ? 6.876 12.049 4.169 1.00 87.00 188 ASN A O 1
ATOM 1429 N N . ASP A 1 189 ? 5.680 13.950 4.066 1.00 87.06 189 ASP A N 1
ATOM 1430 C CA . ASP A 1 189 ? 5.163 13.764 2.711 1.00 87.06 189 ASP A CA 1
ATOM 1431 C C . ASP A 1 189 ? 4.469 12.402 2.498 1.00 87.06 189 ASP A C 1
ATOM 1433 O O . ASP A 1 189 ? 4.469 11.880 1.387 1.00 87.06 189 ASP A O 1
ATOM 1437 N N . TYR A 1 190 ? 3.905 11.783 3.548 1.00 89.44 190 TYR A N 1
ATOM 1438 C CA . TYR A 1 190 ? 3.095 10.569 3.385 1.00 89.44 190 TYR A CA 1
ATOM 1439 C C . TYR A 1 190 ? 1.812 10.885 2.616 1.00 89.44 190 TYR A C 1
ATOM 1441 O O . TYR A 1 190 ? 1.413 10.147 1.723 1.00 89.44 190 TYR A O 1
ATOM 1449 N N . ASN A 1 191 ? 1.155 11.995 2.963 1.00 93.44 191 ASN A N 1
ATOM 1450 C CA . ASN A 1 191 ? -0.050 12.472 2.300 1.00 93.44 191 ASN A CA 1
ATOM 1451 C C . ASN A 1 191 ? -0.077 14.007 2.313 1.00 93.44 191 ASN A C 1
ATOM 1453 O O . ASN A 1 191 ? 0.325 14.631 3.298 1.00 93.44 191 ASN A O 1
ATOM 1457 N N . GLN A 1 192 ? -0.613 14.620 1.254 1.00 93.88 192 GLN A N 1
ATOM 1458 C CA . GLN A 1 192 ? -0.923 16.049 1.250 1.00 93.88 192 GLN A CA 1
ATOM 1459 C C . GLN A 1 192 ? -2.054 16.336 2.255 1.00 93.88 192 GLN A C 1
ATOM 1461 O O . GLN A 1 192 ? -3.130 15.747 2.140 1.00 93.88 192 GLN A O 1
ATOM 1466 N N . PRO A 1 193 ? -1.879 17.235 3.240 1.00 96.06 193 PRO A N 1
ATOM 1467 C CA . PRO A 1 193 ? -2.932 17.512 4.210 1.00 96.06 193 PRO A CA 1
ATOM 1468 C C . PRO A 1 193 ? -4.171 18.159 3.551 1.00 96.06 193 PRO A C 1
ATOM 1470 O O . PRO A 1 193 ? -4.022 19.114 2.783 1.00 96.06 193 PRO A O 1
ATOM 1473 N N . PRO A 1 194 ? -5.410 17.739 3.888 1.00 97.31 194 PRO A N 1
ATOM 1474 C CA . PRO A 1 194 ? -5.793 16.805 4.953 1.00 97.31 194 PRO A CA 1
ATOM 1475 C C . PRO A 1 194 ? -6.083 15.367 4.466 1.00 97.31 194 PRO A C 1
ATOM 1477 O O . PRO A 1 194 ? -6.846 14.645 5.117 1.00 97.31 194 PRO A O 1
ATOM 1480 N N . ASN A 1 195 ? -5.546 14.945 3.316 1.00 98.19 195 ASN A N 1
ATOM 1481 C CA . ASN A 1 195 ? -5.880 13.663 2.682 1.00 98.19 195 ASN A CA 1
ATOM 1482 C C . ASN A 1 195 ? -5.551 12.471 3.597 1.00 98.19 195 ASN A C 1
ATOM 1484 O O . ASN A 1 195 ? -6.351 11.540 3.704 1.00 98.19 195 ASN A O 1
ATOM 1488 N N . GLY A 1 196 ? -4.435 12.517 4.331 1.00 98.38 196 GLY A N 1
ATOM 1489 C CA . GLY A 1 196 ? -4.053 11.477 5.286 1.00 98.38 196 GLY A CA 1
ATOM 1490 C C . GLY A 1 196 ? -5.006 11.399 6.481 1.00 98.38 196 GLY A C 1
ATOM 1491 O O . GLY A 1 196 ? -5.441 10.313 6.877 1.00 98.38 196 GLY A O 1
ATOM 1492 N N . LYS A 1 197 ? -5.425 12.539 7.042 1.00 98.50 197 LYS A N 1
ATOM 1493 C CA . LYS A 1 197 ? -6.462 12.554 8.094 1.00 98.50 197 LYS A CA 1
ATOM 1494 C C . LYS A 1 197 ? -7.790 11.985 7.600 1.00 98.50 197 LYS A C 1
ATOM 1496 O O . LYS A 1 197 ? -8.413 11.206 8.327 1.00 98.50 197 LYS A O 1
ATOM 1501 N N . ASN A 1 198 ? -8.205 12.318 6.377 1.00 98.75 198 ASN A N 1
ATOM 1502 C CA . ASN A 1 198 ? -9.412 11.755 5.769 1.00 98.75 198 ASN A CA 1
ATOM 1503 C C . ASN A 1 198 ? -9.284 10.241 5.557 1.00 98.75 198 ASN A C 1
ATOM 1505 O O . ASN A 1 198 ? -10.191 9.506 5.942 1.00 98.75 198 ASN A O 1
ATOM 1509 N N . ARG A 1 199 ? -8.133 9.764 5.068 1.00 98.69 199 ARG A N 1
ATOM 1510 C CA . ARG A 1 199 ? -7.787 8.339 4.929 1.00 98.69 199 ARG A CA 1
ATOM 1511 C C . ARG A 1 199 ? -7.956 7.561 6.232 1.00 98.69 199 ARG A C 1
ATOM 1513 O O . ARG A 1 199 ? -8.644 6.540 6.246 1.00 98.69 199 ARG A O 1
ATOM 1520 N N . VAL A 1 200 ? -7.397 8.054 7.341 1.00 98.81 200 VAL A N 1
ATOM 1521 C CA . VAL A 1 200 ? -7.565 7.420 8.666 1.00 98.81 200 VAL A CA 1
ATOM 1522 C C . VAL A 1 200 ? -9.027 7.461 9.115 1.00 98.81 200 VAL A C 1
ATOM 1524 O O . VAL A 1 200 ? -9.542 6.477 9.653 1.00 98.81 200 VAL A O 1
ATOM 1527 N N . LYS A 1 201 ? -9.722 8.575 8.851 1.00 98.75 201 LYS A N 1
ATOM 1528 C CA . LYS A 1 201 ? -11.139 8.750 9.189 1.00 98.75 201 LYS A CA 1
ATOM 1529 C C . LYS A 1 201 ? -12.048 7.737 8.488 1.00 98.75 201 LYS A C 1
ATOM 1531 O O . LYS A 1 201 ? -13.076 7.382 9.065 1.00 98.75 201 LYS A O 1
ATOM 1536 N N . GLN A 1 202 ? -11.679 7.225 7.308 1.00 98.75 202 GLN A N 1
ATOM 1537 C CA . GLN A 1 202 ? -12.452 6.170 6.638 1.00 98.75 202 GLN A CA 1
ATOM 1538 C C . GLN A 1 202 ? -12.578 4.931 7.533 1.00 98.75 202 GLN A C 1
ATOM 1540 O O . GLN A 1 202 ? -13.677 4.451 7.810 1.00 98.75 202 GLN A O 1
ATOM 1545 N N . TRP A 1 203 ? -11.437 4.461 8.040 1.00 98.88 203 TRP A N 1
ATOM 1546 C CA . TRP A 1 203 ? -11.338 3.265 8.870 1.00 98.88 203 TRP A CA 1
ATOM 1547 C C . TRP A 1 203 ? -11.979 3.459 10.247 1.00 98.88 203 TRP A C 1
ATOM 1549 O O . TRP A 1 203 ? -12.717 2.591 10.715 1.00 98.88 203 TRP A O 1
ATOM 1559 N N . SER A 1 204 ? -11.755 4.614 10.883 1.00 98.75 204 SER A N 1
ATOM 1560 C CA . SER A 1 204 ? -12.350 4.902 12.194 1.00 98.75 204 SER A CA 1
ATOM 1561 C C . SER A 1 204 ? -13.868 5.097 12.127 1.00 98.75 204 SER A C 1
ATOM 1563 O O . SER A 1 204 ? -14.582 4.689 13.043 1.00 98.75 204 SER A O 1
ATOM 1565 N N . THR A 1 205 ? -14.390 5.651 11.029 1.00 98.75 205 THR A N 1
ATOM 1566 C CA . THR A 1 205 ? -15.840 5.792 10.828 1.00 98.75 205 THR A CA 1
ATOM 1567 C C . THR A 1 205 ? -16.504 4.430 10.635 1.00 98.75 205 THR A C 1
ATOM 1569 O O . THR A 1 205 ? -17.521 4.169 11.273 1.00 98.75 205 THR A O 1
ATOM 1572 N N . LEU A 1 206 ? -15.907 3.533 9.842 1.00 98.88 206 LEU A N 1
ATOM 1573 C CA . LEU A 1 206 ? -16.402 2.158 9.689 1.00 98.88 206 LEU A CA 1
ATOM 1574 C C . LEU A 1 206 ? -16.385 1.388 11.017 1.00 98.88 206 LEU A C 1
ATOM 1576 O O . LEU A 1 206 ? -17.359 0.709 11.338 1.00 98.88 206 LEU A O 1
ATOM 1580 N N . LEU A 1 207 ? -15.339 1.564 11.837 1.00 98.56 207 LEU A N 1
ATOM 1581 C CA . LEU A 1 207 ? -15.289 0.978 13.183 1.00 98.56 207 LEU A CA 1
ATOM 1582 C C . LEU A 1 207 ? -16.472 1.445 14.042 1.00 98.56 207 LEU A C 1
ATOM 1584 O O . LEU A 1 207 ? -17.102 0.644 14.730 1.00 98.56 207 LEU A O 1
ATOM 1588 N N . ASN A 1 208 ? -16.792 2.739 13.992 1.00 98.38 208 ASN A N 1
ATOM 1589 C CA . ASN A 1 208 ? -17.908 3.313 14.744 1.00 98.38 208 ASN A CA 1
ATOM 1590 C C . ASN A 1 208 ? -19.278 2.861 14.228 1.00 98.38 208 ASN A C 1
ATOM 1592 O O . ASN A 1 208 ? -20.220 2.799 15.014 1.00 98.38 208 ASN A O 1
ATOM 1596 N N . MET A 1 209 ? -19.377 2.524 12.941 1.00 98.19 209 MET A N 1
ATOM 1597 C CA . MET A 1 209 ? -20.575 1.938 12.335 1.00 98.19 209 MET A CA 1
ATOM 1598 C C . MET A 1 209 ? -20.733 0.440 12.644 1.00 98.19 209 MET A C 1
ATOM 1600 O O . MET A 1 209 ? -21.804 -0.104 12.408 1.00 98.19 209 MET A O 1
ATOM 1604 N N . GLY A 1 210 ? -19.702 -0.222 13.184 1.00 98.06 210 GLY A N 1
ATOM 1605 C CA . GLY A 1 210 ? -19.705 -1.671 13.409 1.00 98.06 210 GLY A CA 1
ATOM 1606 C C . GLY A 1 210 ? -19.398 -2.499 12.155 1.00 98.06 210 GLY A C 1
ATOM 1607 O O . GLY A 1 210 ? -19.551 -3.714 12.183 1.00 98.06 210 GLY A O 1
ATOM 1608 N N . GLU A 1 211 ? -18.922 -1.865 11.080 1.00 98.31 211 GLU A N 1
ATOM 1609 C CA . GLU A 1 211 ? -18.620 -2.484 9.779 1.00 98.31 211 GLU A CA 1
ATOM 1610 C C . GLU A 1 211 ? -17.256 -3.199 9.806 1.00 98.31 211 GLU A C 1
ATOM 1612 O O . GLU A 1 211 ? -16.324 -2.859 9.072 1.00 98.31 211 GLU A O 1
ATOM 1617 N N . THR A 1 212 ? -17.081 -4.148 10.727 1.00 97.75 212 THR A N 1
ATOM 1618 C CA . THR A 1 212 ? -15.766 -4.741 11.023 1.00 97.75 212 THR A CA 1
ATOM 1619 C C . THR A 1 212 ? -15.380 -5.876 10.075 1.00 97.75 212 THR A C 1
ATOM 1621 O O . THR A 1 212 ? -14.191 -6.079 9.817 1.00 97.75 212 THR A O 1
ATOM 1624 N N . ASP A 1 213 ? -16.343 -6.606 9.510 1.00 97.94 213 ASP A N 1
ATOM 1625 C CA . ASP A 1 213 ? -16.073 -7.698 8.567 1.00 97.94 213 ASP A CA 1
ATOM 1626 C C . ASP A 1 213 ? -16.081 -7.261 7.090 1.00 97.94 213 ASP A C 1
ATOM 1628 O O . ASP A 1 213 ? -15.669 -8.035 6.223 1.00 97.94 213 ASP A O 1
ATOM 1632 N N . LEU A 1 214 ? -16.483 -6.008 6.828 1.00 98.06 214 LEU A N 1
ATOM 1633 C CA . LEU A 1 214 ? -16.570 -5.374 5.509 1.00 98.06 214 LEU A CA 1
ATOM 1634 C C . LEU A 1 214 ? -17.437 -6.143 4.493 1.00 98.06 214 LEU A C 1
ATOM 1636 O O . LEU A 1 214 ? -17.226 -6.016 3.282 1.00 98.06 214 LEU A O 1
ATOM 1640 N N . LYS A 1 215 ? -18.419 -6.927 4.953 1.00 98.19 215 LYS A N 1
ATOM 1641 C CA . LYS A 1 215 ? -19.396 -7.600 4.086 1.00 98.19 215 LYS A CA 1
ATOM 1642 C C . LYS A 1 215 ? -20.662 -6.767 3.955 1.00 98.19 215 LYS A C 1
ATOM 1644 O O . LYS A 1 215 ? -21.107 -6.156 4.913 1.00 98.19 215 LYS A O 1
ATOM 1649 N N . ASN A 1 216 ? -21.259 -6.759 2.761 1.00 97.88 216 ASN A N 1
ATOM 1650 C CA . ASN A 1 216 ? -22.461 -5.967 2.455 1.00 97.88 216 ASN A CA 1
ATOM 1651 C C . ASN A 1 216 ? -22.322 -4.466 2.797 1.00 97.88 216 ASN A C 1
ATOM 1653 O O . ASN A 1 216 ? -23.313 -3.772 3.003 1.00 97.88 216 ASN A O 1
ATOM 1657 N N . ALA A 1 217 ? -21.088 -3.956 2.812 1.00 97.94 217 ALA A N 1
ATOM 1658 C CA . ALA A 1 217 ? -20.744 -2.624 3.301 1.00 97.94 217 ALA A CA 1
ATOM 1659 C C . ALA A 1 217 ? -20.614 -1.575 2.178 1.00 97.94 217 ALA A C 1
ATOM 1661 O O . ALA A 1 217 ? -19.982 -0.540 2.376 1.00 97.94 217 ALA A O 1
ATOM 1662 N N . ASP A 1 218 ? -21.165 -1.807 0.980 1.00 98.12 218 ASP A N 1
ATOM 1663 C CA . ASP A 1 218 ? -20.947 -0.918 -0.176 1.00 98.12 218 ASP A CA 1
ATOM 1664 C C . ASP A 1 218 ? -21.400 0.527 0.093 1.00 98.12 218 ASP A C 1
ATOM 1666 O O . ASP A 1 218 ? -20.646 1.466 -0.172 1.00 98.12 218 ASP A O 1
ATOM 1670 N N . ALA A 1 219 ? -22.581 0.717 0.692 1.00 98.44 219 ALA A N 1
ATOM 1671 C CA . ALA A 1 219 ? -23.076 2.044 1.065 1.00 98.44 219 ALA A CA 1
ATOM 1672 C C . ALA A 1 219 ? -22.199 2.707 2.142 1.00 98.44 219 ALA A C 1
ATOM 1674 O O . ALA A 1 219 ? -21.936 3.910 2.084 1.00 98.44 219 ALA A O 1
ATOM 1675 N N . ALA A 1 220 ? -21.702 1.926 3.107 1.00 98.62 220 ALA A N 1
ATOM 1676 C CA . ALA A 1 220 ? -20.792 2.417 4.135 1.00 98.62 220 ALA A CA 1
ATOM 1677 C C . ALA A 1 220 ? -19.448 2.848 3.526 1.00 98.62 220 ALA A C 1
ATOM 1679 O O . ALA A 1 220 ? -18.975 3.947 3.813 1.00 98.62 220 ALA A O 1
ATOM 1680 N N . VAL A 1 221 ? -18.873 2.044 2.624 1.00 98.56 221 VAL A N 1
ATOM 1681 C CA . VAL A 1 221 ? -17.639 2.367 1.892 1.00 98.56 221 VAL A CA 1
ATOM 1682 C C . VAL A 1 221 ? -17.812 3.640 1.065 1.00 98.56 221 VAL A C 1
ATOM 1684 O O . VAL A 1 221 ? -16.968 4.530 1.156 1.00 98.56 221 VAL A O 1
ATOM 1687 N N . GLN A 1 222 ? -18.906 3.774 0.308 1.00 98.25 222 GLN A N 1
ATOM 1688 C CA . GLN A 1 222 ? -19.204 4.998 -0.448 1.00 98.25 222 GLN A CA 1
ATOM 1689 C C . GLN A 1 222 ? -19.298 6.218 0.472 1.00 98.25 222 GLN A C 1
ATOM 1691 O O . GLN A 1 222 ? -18.683 7.247 0.207 1.00 98.25 222 GLN A O 1
ATOM 1696 N N . LYS A 1 223 ? -20.006 6.089 1.598 1.00 98.50 223 LYS A N 1
ATOM 1697 C CA . LYS A 1 223 ? -20.156 7.171 2.574 1.00 98.50 223 LYS A CA 1
ATOM 1698 C C . LYS A 1 223 ? -18.813 7.629 3.141 1.00 98.50 223 LYS A C 1
ATOM 1700 O O . LYS A 1 223 ? -18.567 8.829 3.204 1.00 98.50 223 LYS A O 1
ATOM 1705 N N . VAL A 1 224 ? -17.951 6.703 3.565 1.00 98.69 224 VAL A N 1
ATOM 1706 C CA . VAL A 1 224 ? -16.680 7.069 4.215 1.00 98.69 224 VAL A CA 1
ATOM 1707 C C . VAL A 1 224 ? -15.595 7.515 3.236 1.00 98.69 224 VAL A C 1
ATOM 1709 O O . VAL A 1 224 ? -14.634 8.148 3.658 1.00 98.69 224 VAL A O 1
ATOM 1712 N N . THR A 1 225 ? -15.749 7.215 1.945 1.00 98.62 225 THR A N 1
ATOM 1713 C CA . THR A 1 225 ? -14.844 7.662 0.870 1.00 98.62 225 THR A CA 1
ATOM 1714 C C . THR A 1 225 ? -15.325 8.941 0.177 1.00 98.62 225 THR A C 1
ATOM 1716 O O . THR A 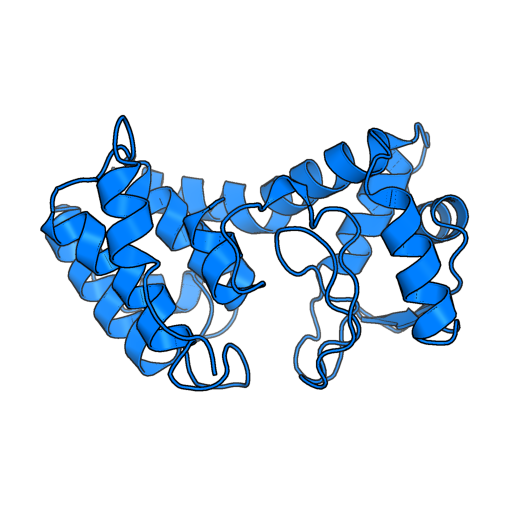1 225 ? -14.622 9.475 -0.679 1.00 98.62 225 THR A O 1
ATOM 1719 N N . ASN A 1 226 ? -16.492 9.468 0.564 1.00 98.19 226 ASN A N 1
ATOM 1720 C CA . ASN A 1 226 ? -17.036 10.721 0.052 1.00 98.19 226 ASN A CA 1
ATOM 1721 C C . ASN A 1 226 ? -16.381 11.935 0.732 1.00 98.19 226 ASN A C 1
ATOM 1723 O O . ASN A 1 226 ? -16.954 12.577 1.614 1.00 98.19 226 ASN A O 1
ATOM 1727 N N . TRP A 1 227 ? -15.143 12.208 0.343 1.00 98.25 227 TRP A N 1
ATOM 1728 C CA . TRP A 1 227 ? -14.378 13.388 0.726 1.00 98.25 227 TRP A CA 1
ATOM 1729 C C . TRP A 1 227 ? -13.547 13.859 -0.470 1.00 98.25 227 TRP A C 1
ATOM 1731 O O . TRP A 1 227 ? -13.195 13.059 -1.336 1.00 98.25 227 TRP A O 1
ATOM 1741 N N . GLU A 1 228 ? -13.258 15.154 -0.530 1.00 97.00 228 GLU A N 1
ATOM 1742 C CA . GLU A 1 228 ? -12.489 15.769 -1.615 1.00 97.00 228 GLU A CA 1
ATOM 1743 C C . GLU A 1 228 ? -10.987 15.613 -1.359 1.00 97.00 228 GLU A C 1
ATOM 1745 O O . GLU A 1 228 ? -10.502 15.954 -0.272 1.00 97.00 228 GLU A O 1
ATOM 1750 N N . MET A 1 229 ? -10.268 15.061 -2.337 1.00 95.31 229 MET A N 1
ATOM 1751 C CA . MET A 1 229 ? -8.812 14.990 -2.309 1.00 95.31 229 MET A CA 1
ATOM 1752 C C . MET A 1 229 ? -8.227 16.346 -2.707 1.00 95.31 229 MET A C 1
ATOM 1754 O O . MET A 1 229 ? -8.676 16.953 -3.675 1.00 95.31 229 MET A O 1
ATOM 1758 N N . LYS A 1 230 ? -7.253 16.825 -1.934 1.00 92.75 230 LYS A N 1
ATOM 1759 C CA . LYS A 1 230 ? -6.488 18.038 -2.241 1.00 92.75 230 LYS A CA 1
ATOM 1760 C C . LYS A 1 230 ? -5.220 17.754 -3.016 1.00 92.75 230 LYS A C 1
ATOM 1762 O O . LYS A 1 230 ? -4.626 16.695 -2.719 1.00 92.75 230 LYS A O 1
#

Sequence (230 aa):
MKLVNKPEQDSLEWTKFYGYCENIGDKRGYTIGIFGATTGGPNDEGPDGPTLFKEFDASSGASNPSITGGLARAGVHGSMQGKILKISDSAKVFCDKIGNLQNNPAWRDAMWNTFYKVYIQYSVQQARQRGFSSALTIGSFVDTALNQGATGDSGTLQGLLSRSGNSGDEKTFMTAFYAQRSKIVDTNDYNQPPNGKNRVKQWSTLLNMGETDLKNADAAVQKVTNWEMK

Organism: Chromobacterium violaceum (NCBI:txid536)

pLDDT: mean 97.24, std 2.53, range [86.19, 98.88]